Protein AF-A0A5B7THY9-F1 (afdb_monomer_lite)

Radius of gyration: 18.93 Å; chains: 1; bounding box: 46×48×49 Å

Sequence (254 aa):
MPNIYFRTILIHLFLARGGFAAVTVTETFVDFDRAARHDHSLDIVSPHLTVHHIESLVVLTEAIKVHGAVASIQLNHVGNANHPSTIKDGKNPIGPSGFVRKDGIVVEEMDEEMMMEVANNYANAVAAAKDFGFDMVMIHGGHGWLLAQFLSPLTNKRKDKYGGSLENRARFPLMVLDEIRIYPNGITVKDKDGKEIFYEADTVVYAVGMKPKKDVVESLRGSVAMFRAIGDCVKPAKVLEAVRDGMFAAMDIL

Structure (mmCIF, N/CA/C/O backbone):
data_AF-A0A5B7THY9-F1
#
_entry.id   AF-A0A5B7THY9-F1
#
loop_
_atom_site.group_PDB
_atom_site.id
_atom_site.type_symbol
_atom_site.label_atom_id
_atom_site.label_alt_id
_atom_site.label_comp_id
_atom_site.label_asym_id
_atom_site.label_entity_id
_atom_site.label_seq_id
_atom_site.pdbx_PDB_ins_code
_atom_site.Cartn_x
_atom_site.Cartn_y
_atom_site.Cartn_z
_atom_site.occupancy
_atom_site.B_iso_or_equiv
_atom_site.auth_seq_id
_atom_site.auth_comp_id
_atom_site.auth_asym_id
_atom_site.auth_atom_id
_atom_site.pdbx_PDB_model_num
ATOM 1 N N . MET A 1 1 ? 5.361 -28.520 3.287 1.00 33.81 1 MET A N 1
ATOM 2 C CA . MET A 1 1 ? 5.519 -27.259 4.045 1.00 33.81 1 MET A CA 1
ATOM 3 C C . MET A 1 1 ? 4.287 -27.084 4.918 1.00 33.81 1 MET A C 1
ATOM 5 O O . MET A 1 1 ? 3.214 -27.432 4.433 1.00 33.81 1 MET A O 1
ATOM 9 N N . PRO A 1 2 ? 4.390 -26.620 6.175 1.00 44.44 2 PRO A N 1
ATOM 10 C CA . PRO A 1 2 ? 3.202 -26.243 6.936 1.00 44.44 2 PRO A CA 1
ATOM 11 C C . PRO A 1 2 ? 2.449 -25.180 6.134 1.00 44.44 2 PRO A C 1
ATOM 13 O O . PRO A 1 2 ? 3.078 -24.248 5.636 1.00 44.44 2 PRO A O 1
ATOM 16 N N . ASN A 1 3 ? 1.143 -25.360 5.950 1.00 61.88 3 ASN A N 1
ATOM 17 C CA . ASN A 1 3 ? 0.316 -24.468 5.145 1.00 61.88 3 ASN A CA 1
ATOM 18 C C . ASN A 1 3 ? 0.412 -23.040 5.720 1.00 61.88 3 ASN A C 1
ATOM 20 O O . ASN A 1 3 ? -0.064 -22.796 6.829 1.00 61.88 3 ASN A O 1
ATOM 24 N N . ILE A 1 4 ? 1.075 -22.123 5.004 1.00 63.88 4 ILE A N 1
ATOM 25 C CA . ILE A 1 4 ? 1.303 -20.737 5.447 1.00 63.88 4 ILE A CA 1
ATOM 26 C C . ILE A 1 4 ? -0.018 -20.058 5.827 1.00 63.88 4 ILE A C 1
ATOM 28 O O . ILE A 1 4 ? -0.088 -19.374 6.847 1.00 63.88 4 ILE A O 1
ATOM 32 N N . TYR A 1 5 ? -1.092 -20.383 5.102 1.00 73.88 5 TYR A N 1
ATOM 33 C CA . TYR A 1 5 ? -2.437 -19.910 5.388 1.00 73.88 5 TYR A CA 1
ATOM 34 C C . TYR A 1 5 ? -2.943 -20.381 6.751 1.00 73.88 5 TYR A C 1
ATOM 36 O O . TYR A 1 5 ? -3.517 -19.585 7.481 1.00 73.88 5 TYR A O 1
ATOM 44 N N . PHE A 1 6 ? -2.671 -21.622 7.167 1.00 81.31 6 PHE A N 1
ATOM 45 C CA . PHE A 1 6 ? -3.128 -22.132 8.465 1.00 81.31 6 PHE A CA 1
ATOM 46 C C . PHE A 1 6 ? -2.520 -21.358 9.641 1.00 81.31 6 PHE A C 1
ATOM 48 O O . PHE A 1 6 ? -3.224 -20.989 10.582 1.00 81.31 6 PHE A O 1
ATOM 55 N N . ARG A 1 7 ? -1.213 -21.067 9.585 1.00 83.62 7 ARG A N 1
ATOM 56 C CA . ARG A 1 7 ? -0.551 -20.264 10.625 1.00 83.62 7 ARG A CA 1
ATOM 57 C C . ARG A 1 7 ? -1.100 -18.838 10.645 1.00 83.62 7 ARG A C 1
ATOM 59 O O . ARG A 1 7 ? -1.360 -18.317 11.727 1.00 83.62 7 ARG A O 1
ATOM 66 N N . THR A 1 8 ? -1.280 -18.231 9.474 1.00 86.69 8 THR A N 1
ATOM 67 C CA . THR A 1 8 ? -1.863 -16.892 9.343 1.00 86.69 8 THR A CA 1
ATOM 68 C C . THR A 1 8 ? -3.275 -16.863 9.928 1.00 86.69 8 THR A C 1
ATOM 70 O O . THR A 1 8 ? -3.525 -16.054 10.817 1.00 86.69 8 THR A O 1
ATOM 73 N N . ILE A 1 9 ? -4.150 -17.796 9.546 1.00 90.06 9 ILE A N 1
ATOM 74 C CA . ILE A 1 9 ? -5.518 -17.923 10.074 1.00 90.06 9 ILE A CA 1
ATOM 75 C C . ILE A 1 9 ? -5.511 -18.000 11.602 1.00 90.06 9 ILE A C 1
ATOM 77 O O . ILE A 1 9 ? -6.190 -17.211 12.251 1.00 90.06 9 ILE A O 1
ATOM 81 N N . LEU A 1 10 ? -4.707 -18.889 12.194 1.00 89.31 10 LEU A N 1
ATOM 82 C CA . LEU A 1 10 ? -4.672 -19.042 13.650 1.00 89.31 10 LEU A CA 1
ATOM 83 C C . LEU A 1 10 ? -4.221 -17.770 14.373 1.00 89.31 10 LEU A C 1
ATOM 85 O O . LEU A 1 10 ? -4.839 -17.389 15.363 1.00 89.31 10 LEU A O 1
ATOM 89 N N . ILE A 1 11 ? -3.164 -17.104 13.896 1.00 89.25 11 ILE A N 1
ATOM 90 C CA . ILE A 1 11 ? -2.673 -15.867 14.523 1.00 89.25 11 ILE A CA 1
ATOM 91 C C . ILE A 1 11 ? -3.771 -14.799 14.525 1.00 89.25 11 ILE A C 1
ATOM 93 O O . ILE A 1 11 ? -4.034 -14.194 15.562 1.00 89.25 11 ILE A O 1
ATOM 97 N N . HIS A 1 12 ? -4.434 -14.594 13.387 1.00 92.06 12 HIS A N 1
ATOM 98 C CA . HIS A 1 12 ? -5.437 -13.541 13.242 1.00 92.06 12 HIS A CA 1
ATOM 99 C C . HIS A 1 12 ? -6.733 -13.881 13.994 1.00 92.06 12 HIS A C 1
ATOM 101 O O . HIS A 1 12 ? -7.314 -12.996 14.619 1.00 92.06 12 HIS A O 1
ATOM 107 N N . LEU A 1 13 ? -7.113 -15.164 14.049 1.00 90.69 13 LEU A N 1
ATOM 108 C CA . LEU A 1 13 ? -8.195 -15.663 14.903 1.00 90.69 13 LEU A CA 1
ATOM 109 C C . LEU A 1 13 ? -7.928 -15.363 16.384 1.00 90.69 13 LEU A C 1
ATOM 111 O O . LEU A 1 13 ? -8.816 -14.887 17.085 1.00 90.69 13 LEU A O 1
ATOM 115 N N . PHE A 1 14 ? -6.713 -15.626 16.878 1.00 88.62 14 PHE A N 1
ATOM 116 C CA . PHE A 1 14 ? -6.372 -15.352 18.277 1.00 88.62 14 PHE A CA 1
ATOM 117 C C . PHE A 1 14 ? -6.360 -13.857 18.596 1.00 88.62 14 PHE A C 1
ATOM 119 O O . PHE A 1 14 ? -6.816 -13.481 19.675 1.00 88.62 14 PHE A O 1
ATOM 126 N N . LEU A 1 15 ? -5.893 -13.011 17.672 1.00 87.56 15 LEU A N 1
ATOM 127 C CA . LEU A 1 15 ? -5.983 -11.556 17.824 1.00 87.56 15 LEU A CA 1
ATOM 128 C C . LEU A 1 15 ? -7.446 -11.106 17.905 1.00 87.56 15 LEU A C 1
ATOM 130 O O . LEU A 1 15 ? -7.817 -10.406 18.843 1.00 87.56 15 LEU A O 1
ATOM 134 N N . ALA A 1 16 ? -8.298 -11.567 16.989 1.00 88.88 16 ALA A N 1
ATOM 135 C CA . ALA A 1 16 ? -9.715 -11.219 16.990 1.00 88.88 16 ALA A CA 1
ATOM 136 C C . ALA A 1 16 ? -10.420 -11.701 18.269 1.00 88.88 16 ALA A C 1
ATOM 138 O O . ALA A 1 16 ? -11.091 -10.927 18.949 1.00 88.88 16 ALA A O 1
ATOM 139 N N . ARG A 1 17 ? -10.182 -12.956 18.673 1.00 86.12 17 ARG A N 1
ATOM 140 C CA . ARG A 1 17 ? -10.695 -13.522 19.930 1.00 86.12 17 ARG A CA 1
ATOM 141 C C . ARG A 1 17 ? -10.214 -12.758 21.167 1.00 86.12 17 ARG A C 1
ATOM 143 O O . ARG A 1 17 ? -10.923 -12.729 22.169 1.00 86.12 17 ARG A O 1
ATOM 150 N N . GLY A 1 18 ? -9.029 -12.156 21.104 1.00 81.75 18 GLY A N 1
ATOM 151 C CA . GLY A 1 18 ? -8.476 -11.298 22.152 1.00 81.75 18 GLY A CA 1
ATOM 152 C C . GLY A 1 18 ? -9.194 -9.953 22.316 1.00 81.75 18 GLY A C 1
ATOM 153 O O . GLY A 1 18 ? -8.825 -9.195 23.205 1.00 81.75 18 GLY A O 1
ATOM 154 N N . GLY A 1 19 ? -10.203 -9.651 21.489 1.00 80.00 19 GLY A N 1
ATOM 155 C CA . GLY A 1 19 ? -11.012 -8.433 21.590 1.00 80.00 19 GLY A CA 1
ATOM 156 C C . GLY A 1 19 ? -10.469 -7.246 20.793 1.00 80.00 19 GLY A C 1
ATOM 157 O O . GLY A 1 19 ? -10.860 -6.107 21.049 1.00 80.00 19 GLY A O 1
ATOM 158 N N . PHE A 1 20 ? -9.566 -7.476 19.835 1.00 84.94 20 PHE A N 1
ATOM 159 C CA . PHE A 1 20 ? -9.100 -6.417 18.938 1.00 84.94 20 PHE A CA 1
ATOM 160 C C . PHE A 1 20 ? -10.244 -5.949 18.033 1.00 84.94 20 PHE A C 1
ATOM 162 O O . PHE A 1 20 ? -10.847 -6.752 17.332 1.00 84.94 20 PHE A O 1
ATOM 169 N N . ALA A 1 21 ? -10.507 -4.639 17.998 1.00 86.88 21 ALA A N 1
ATOM 170 C CA . ALA A 1 21 ? -11.575 -4.069 17.169 1.00 86.88 21 ALA A CA 1
ATOM 171 C C . ALA A 1 21 ? -11.296 -4.178 15.658 1.00 86.88 21 ALA A C 1
ATOM 173 O O . ALA A 1 21 ? -12.222 -4.253 14.858 1.00 86.88 21 ALA A O 1
ATOM 174 N N . ALA A 1 22 ? -10.022 -4.196 15.264 1.00 90.38 22 ALA A N 1
ATOM 175 C CA . ALA A 1 22 ? -9.584 -4.417 13.893 1.00 90.38 22 ALA A CA 1
ATOM 176 C C . ALA A 1 22 ? -8.319 -5.276 13.896 1.00 90.38 22 ALA A C 1
ATOM 178 O O . ALA A 1 22 ? -7.415 -5.054 14.707 1.00 90.38 22 ALA A O 1
ATOM 179 N N . VAL A 1 23 ? -8.246 -6.239 12.979 1.00 91.75 23 VAL A N 1
ATOM 180 C CA . VAL A 1 23 ? -7.082 -7.114 12.812 1.00 91.75 23 VAL A CA 1
ATOM 181 C C . VAL A 1 23 ? -6.588 -6.982 11.378 1.00 91.75 23 VAL A C 1
ATOM 183 O O . VAL A 1 23 ? -7.290 -7.342 10.436 1.00 91.75 23 VAL A O 1
ATOM 186 N N . THR A 1 24 ? -5.377 -6.448 11.222 1.00 91.06 24 THR A N 1
ATOM 187 C CA . THR A 1 24 ? -4.775 -6.180 9.911 1.00 91.06 24 THR A CA 1
ATOM 188 C C . THR A 1 24 ? -3.846 -7.305 9.480 1.00 91.06 24 THR A C 1
ATOM 190 O O . THR A 1 24 ? -2.846 -7.574 10.146 1.00 91.06 24 THR A O 1
ATOM 193 N N . VAL A 1 25 ? -4.121 -7.884 8.315 1.00 90.62 25 VAL A N 1
ATOM 194 C CA . VAL A 1 25 ? -3.214 -8.783 7.604 1.00 90.62 25 VAL A CA 1
ATOM 195 C C . VAL A 1 25 ? -2.184 -7.950 6.843 1.00 90.62 25 VAL A C 1
ATOM 197 O O . VAL A 1 25 ? -2.528 -7.065 6.057 1.00 90.62 25 VAL A O 1
ATOM 200 N N . THR A 1 26 ? -0.903 -8.213 7.086 1.00 81.31 26 THR A N 1
ATOM 201 C CA . THR A 1 26 ? 0.214 -7.519 6.435 1.00 81.31 26 THR A CA 1
ATOM 202 C C . THR A 1 26 ? 1.347 -8.500 6.109 1.00 81.31 26 THR A C 1
ATOM 204 O O . THR A 1 26 ? 1.504 -9.499 6.808 1.00 81.31 26 THR A O 1
ATOM 207 N N . GLU A 1 27 ? 2.160 -8.291 5.075 1.00 81.00 27 GLU A N 1
ATOM 208 C CA . GLU A 1 27 ? 2.024 -7.305 3.989 1.00 81.00 27 GLU A CA 1
ATOM 209 C C . GLU A 1 27 ? 1.469 -7.979 2.728 1.00 81.00 27 GLU A C 1
ATOM 211 O O . GLU A 1 27 ? 1.785 -9.136 2.453 1.00 81.00 27 GLU A O 1
ATOM 216 N N . THR A 1 28 ? 0.622 -7.273 1.973 1.00 90.56 28 THR A N 1
ATOM 217 C CA . THR A 1 28 ? 0.112 -7.708 0.660 1.00 90.56 28 THR A CA 1
ATOM 218 C C . THR A 1 28 ? 0.600 -6.745 -0.414 1.00 90.56 28 THR A C 1
ATOM 220 O O . THR A 1 28 ? 0.556 -5.526 -0.222 1.00 90.56 28 THR A O 1
ATOM 223 N N . PHE A 1 29 ? 1.104 -7.272 -1.528 1.00 93.12 29 PHE A N 1
ATOM 224 C CA . PHE A 1 29 ? 1.560 -6.453 -2.650 1.00 93.12 29 PHE A CA 1
ATOM 225 C C . PHE A 1 29 ? 0.420 -6.214 -3.637 1.00 93.12 29 PHE A C 1
ATOM 227 O O . PHE A 1 29 ? -0.450 -7.063 -3.809 1.00 93.12 29 PHE A O 1
ATOM 234 N N . VAL A 1 30 ? 0.426 -5.049 -4.283 1.00 93.50 30 VAL A N 1
ATOM 235 C CA . VAL A 1 30 ? -0.590 -4.693 -5.290 1.00 93.50 30 VAL A CA 1
ATOM 236 C C . VAL A 1 30 ? -0.419 -5.441 -6.610 1.00 93.50 30 VAL A C 1
ATOM 238 O O . VAL A 1 30 ? -1.361 -5.535 -7.387 1.00 93.50 30 VAL A O 1
ATOM 241 N N . ASP A 1 31 ? 0.771 -5.993 -6.845 1.00 91.06 31 ASP A N 1
ATOM 242 C CA . ASP A 1 31 ? 1.087 -6.897 -7.944 1.00 91.06 31 ASP A CA 1
ATOM 243 C C . ASP A 1 31 ? 2.328 -7.749 -7.600 1.00 91.06 31 ASP A C 1
ATOM 245 O O . ASP A 1 31 ? 3.094 -7.439 -6.682 1.00 91.06 31 ASP A O 1
ATOM 249 N N . PHE A 1 32 ? 2.541 -8.830 -8.350 1.00 87.38 32 PHE A N 1
ATOM 250 C CA . PHE A 1 32 ? 3.724 -9.696 -8.226 1.00 87.38 32 PHE A CA 1
ATOM 251 C C . PHE A 1 32 ? 4.702 -9.543 -9.397 1.00 87.38 32 PHE A C 1
ATOM 253 O O . PHE A 1 32 ? 5.712 -10.244 -9.470 1.00 87.38 32 PHE A O 1
ATOM 260 N N . ASP A 1 33 ? 4.434 -8.597 -10.296 1.00 87.25 33 ASP A N 1
ATOM 261 C CA . ASP A 1 33 ? 5.256 -8.350 -11.475 1.00 87.25 33 ASP A CA 1
ATOM 262 C C . ASP A 1 33 ? 6.351 -7.308 -11.189 1.00 87.25 33 ASP A C 1
ATOM 264 O O . ASP A 1 33 ? 7.418 -7.373 -11.800 1.00 87.25 33 ASP A O 1
ATOM 268 N N . ARG A 1 34 ? 6.121 -6.371 -10.255 1.00 89.19 34 ARG A N 1
ATOM 269 C CA .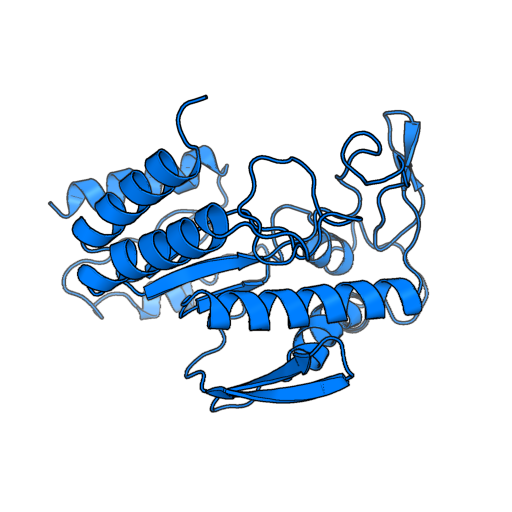 ARG A 1 34 ? 7.018 -5.252 -9.918 1.00 89.19 34 ARG A CA 1
ATOM 270 C C . ARG A 1 34 ? 6.931 -4.754 -8.468 1.00 89.19 34 ARG A C 1
ATOM 272 O O . ARG A 1 34 ? 7.937 -4.255 -7.948 1.00 89.19 34 ARG A O 1
ATOM 279 N N . ALA A 1 35 ? 5.790 -4.917 -7.795 1.00 87.94 35 ALA A N 1
ATOM 280 C CA . ALA A 1 35 ? 5.607 -4.462 -6.415 1.00 87.94 35 ALA A CA 1
ATOM 281 C C . ALA A 1 35 ? 6.216 -5.406 -5.368 1.00 87.94 35 ALA A C 1
ATOM 283 O O . ALA A 1 35 ? 6.741 -4.926 -4.357 1.00 87.94 35 ALA A O 1
ATOM 284 N N . ALA A 1 36 ? 6.152 -6.720 -5.606 1.00 83.38 36 ALA A N 1
ATOM 285 C CA . ALA A 1 36 ? 6.504 -7.743 -4.626 1.00 83.38 36 ALA A CA 1
ATOM 286 C C . ALA A 1 36 ? 8.002 -7.856 -4.328 1.00 83.38 36 ALA A C 1
ATOM 288 O O . ALA A 1 36 ? 8.851 -7.820 -5.220 1.00 83.38 36 ALA A O 1
ATOM 289 N N . ARG A 1 37 ? 8.318 -8.039 -3.041 1.00 79.69 37 ARG A N 1
ATOM 290 C CA . ARG A 1 37 ? 9.682 -8.268 -2.535 1.00 79.69 37 ARG A CA 1
ATOM 291 C C . ARG A 1 37 ? 9.936 -9.711 -2.101 1.00 79.69 37 ARG A C 1
ATOM 293 O O . ARG A 1 37 ? 11.086 -10.115 -1.981 1.00 79.69 37 ARG A O 1
ATOM 300 N N . HIS A 1 38 ? 8.892 -10.480 -1.823 1.00 78.81 38 HIS A N 1
ATOM 301 C CA . HIS A 1 38 ? 8.997 -11.892 -1.462 1.00 78.81 38 HIS A CA 1
ATOM 302 C C . HIS A 1 38 ? 7.674 -12.620 -1.716 1.00 78.81 38 HIS A C 1
ATOM 304 O O . HIS A 1 38 ? 6.604 -12.009 -1.745 1.00 78.81 38 HIS A O 1
ATOM 310 N N . ASP A 1 39 ? 7.742 -13.943 -1.807 1.00 69.69 39 ASP A N 1
ATOM 311 C CA . ASP A 1 39 ? 6.603 -14.842 -2.022 1.00 69.69 39 ASP A CA 1
ATOM 312 C C . ASP A 1 39 ? 5.796 -15.142 -0.743 1.00 69.69 39 ASP A C 1
ATOM 314 O O . ASP A 1 39 ? 4.747 -15.768 -0.801 1.00 69.69 39 ASP A O 1
ATOM 318 N N . HIS A 1 40 ? 6.254 -14.684 0.428 1.00 73.19 40 HIS A N 1
ATOM 319 C CA . HIS A 1 40 ? 5.570 -14.907 1.713 1.00 73.19 40 HIS A CA 1
ATOM 320 C C . HIS A 1 40 ? 4.392 -13.959 1.992 1.00 73.19 40 HIS A C 1
ATOM 322 O O . HIS A 1 40 ? 3.826 -13.999 3.085 1.00 73.19 40 HIS A O 1
ATOM 328 N N . SER A 1 41 ? 4.062 -13.069 1.056 1.00 80.19 41 SER A N 1
ATOM 329 C CA . SER A 1 41 ? 2.910 -12.173 1.188 1.00 80.19 41 SER A CA 1
ATOM 330 C C . SER A 1 41 ? 1.615 -12.910 0.863 1.00 80.19 41 SER A C 1
ATOM 332 O O . SER A 1 41 ? 1.618 -13.943 0.192 1.00 80.19 41 SER A O 1
ATOM 334 N N . LEU A 1 42 ? 0.498 -12.381 1.354 1.00 86.00 42 LEU A N 1
ATOM 335 C CA . LEU A 1 42 ? -0.806 -12.865 0.930 1.00 86.00 42 LEU A CA 1
ATOM 336 C C . LEU A 1 42 ? -1.047 -12.415 -0.514 1.00 86.00 42 LEU A C 1
ATOM 338 O O . LEU A 1 42 ? -0.887 -11.236 -0.819 1.00 86.00 42 LEU A O 1
ATOM 342 N N . ASP A 1 43 ? -1.421 -13.339 -1.392 1.00 87.81 43 ASP A N 1
ATOM 343 C CA . ASP A 1 43 ? -1.728 -13.028 -2.785 1.00 87.81 43 ASP A CA 1
ATOM 344 C C . ASP A 1 43 ? -3.242 -12.991 -2.993 1.00 87.81 43 ASP A C 1
ATOM 346 O O . ASP A 1 43 ? -3.928 -13.997 -2.805 1.00 87.81 43 ASP A O 1
ATOM 350 N N . ILE A 1 44 ? -3.745 -11.818 -3.373 1.00 89.38 44 ILE A N 1
ATOM 351 C CA . ILE A 1 44 ? -5.159 -11.583 -3.688 1.00 89.38 44 ILE A CA 1
ATOM 352 C C . ILE A 1 44 ? -5.364 -11.092 -5.127 1.00 89.38 44 ILE A C 1
ATOM 354 O O . ILE A 1 44 ? -6.494 -10.834 -5.521 1.00 89.38 44 ILE A O 1
ATOM 358 N N . VAL A 1 45 ? -4.292 -10.924 -5.906 1.00 89.31 45 VAL A N 1
ATOM 359 C CA . VAL A 1 45 ? -4.339 -10.239 -7.212 1.00 89.31 45 VAL A CA 1
ATOM 360 C C . VAL A 1 45 ? -3.885 -11.114 -8.372 1.00 89.31 45 VAL A C 1
ATOM 362 O O . VAL A 1 45 ? -4.180 -10.797 -9.525 1.00 89.31 45 VAL A O 1
ATOM 365 N N . SER A 1 46 ? -3.183 -12.219 -8.112 1.00 84.38 46 SER A N 1
ATOM 366 C CA . SER A 1 46 ? -2.709 -13.079 -9.191 1.00 84.38 46 SER A CA 1
ATOM 367 C C . SER A 1 46 ? -3.858 -13.721 -9.976 1.00 84.38 46 SER A C 1
ATOM 369 O O . SER A 1 46 ? -4.821 -14.219 -9.393 1.00 84.38 46 SER A O 1
ATOM 371 N N . PRO A 1 47 ? -3.725 -13.859 -11.308 1.00 77.25 47 PRO A N 1
ATOM 372 C CA . PRO A 1 47 ? -4.755 -14.485 -12.136 1.00 77.25 47 PRO A CA 1
ATOM 373 C C . PRO A 1 47 ? -4.924 -15.998 -11.902 1.00 77.25 47 PRO A C 1
ATOM 375 O O . PRO A 1 47 ? -5.867 -16.590 -12.417 1.00 77.25 47 PRO A O 1
ATOM 378 N N . HIS A 1 48 ? -4.026 -16.639 -11.143 1.00 77.94 48 HIS A N 1
ATOM 379 C CA . HIS A 1 48 ? -3.974 -18.096 -10.963 1.00 77.94 48 HIS A CA 1
ATOM 380 C C . HIS A 1 48 ? -4.218 -18.522 -9.506 1.00 77.94 48 HIS A C 1
ATOM 382 O O . HIS A 1 48 ? -3.543 -19.413 -8.983 1.00 77.94 48 HIS A O 1
ATOM 388 N N . LEU A 1 49 ? -5.177 -17.891 -8.824 1.00 83.38 49 LEU A N 1
ATOM 389 C CA . LEU A 1 49 ? -5.594 -18.342 -7.497 1.00 83.38 49 LEU A CA 1
ATOM 390 C C . LEU A 1 49 ? -6.284 -19.710 -7.597 1.00 83.38 49 LEU A C 1
ATOM 392 O O . LEU A 1 49 ? -7.251 -19.896 -8.331 1.00 83.38 49 LEU A O 1
ATOM 396 N N . THR A 1 50 ? -5.762 -20.688 -6.856 1.00 86.75 50 THR A N 1
ATOM 397 C CA . THR A 1 50 ? -6.381 -22.012 -6.748 1.00 86.75 50 THR A CA 1
ATOM 398 C C . THR A 1 50 ? -7.596 -21.945 -5.824 1.00 8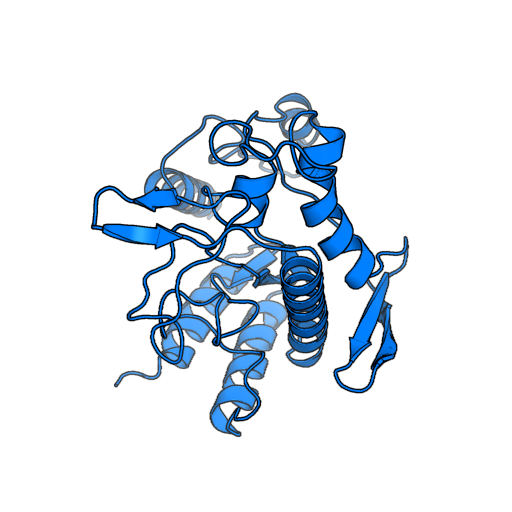6.75 50 THR A C 1
ATOM 400 O O . THR A 1 50 ? -7.700 -21.040 -4.995 1.00 86.75 50 THR A O 1
ATOM 403 N N . VAL A 1 51 ? -8.476 -22.949 -5.887 1.00 85.25 51 VAL A N 1
ATOM 404 C CA . VAL A 1 51 ? -9.589 -23.093 -4.928 1.00 85.25 51 VAL A CA 1
ATOM 405 C C . VAL A 1 51 ? -9.081 -23.056 -3.483 1.00 85.25 51 VAL A C 1
ATOM 407 O O . VAL A 1 51 ? -9.662 -22.373 -2.648 1.00 85.25 51 VAL A O 1
ATOM 410 N N . HIS A 1 52 ? -7.932 -23.681 -3.204 1.00 84.31 52 HIS A N 1
ATOM 411 C CA . HIS A 1 52 ? -7.317 -23.642 -1.877 1.00 84.31 52 HIS A CA 1
ATOM 412 C C . HIS A 1 52 ? -6.902 -22.235 -1.436 1.00 84.31 52 HIS A C 1
ATOM 414 O O . HIS A 1 52 ? -7.006 -21.932 -0.248 1.00 84.31 52 HIS A O 1
ATOM 420 N N . HIS A 1 53 ? -6.435 -21.379 -2.351 1.00 85.88 53 HIS A N 1
ATOM 421 C CA . HIS A 1 53 ? -6.130 -19.982 -2.027 1.00 85.88 53 HIS A CA 1
ATOM 422 C C . HIS A 1 53 ? -7.410 -19.230 -1.665 1.00 85.88 53 HIS A C 1
ATOM 424 O O . HIS A 1 53 ? -7.474 -18.616 -0.606 1.00 85.88 53 HIS A O 1
ATOM 430 N N . ILE A 1 54 ? -8.442 -19.353 -2.501 1.00 86.88 54 ILE A N 1
ATOM 431 C CA . ILE A 1 54 ? -9.730 -18.675 -2.315 1.00 86.88 54 ILE A CA 1
ATOM 432 C C . ILE A 1 54 ? -10.367 -19.084 -0.981 1.00 86.88 54 ILE A C 1
ATOM 434 O O . ILE A 1 54 ? -10.695 -18.224 -0.168 1.00 86.88 54 ILE A O 1
ATOM 438 N N . GLU A 1 55 ? -10.478 -20.386 -0.712 1.00 88.50 55 GLU A N 1
ATOM 439 C CA . GLU A 1 55 ? -11.029 -20.894 0.550 1.00 88.50 55 GLU A CA 1
ATOM 440 C C . GLU A 1 55 ? -10.219 -20.414 1.757 1.00 88.50 55 GLU A C 1
ATOM 442 O O . GLU A 1 55 ? -10.790 -20.007 2.764 1.00 88.50 55 GLU A O 1
ATOM 447 N N . SER A 1 56 ? -8.887 -20.412 1.658 1.00 89.56 56 SER A N 1
ATOM 448 C CA . SER A 1 56 ? -8.023 -19.967 2.754 1.00 89.56 56 SER A CA 1
ATOM 449 C C . SER A 1 56 ? -8.182 -18.476 3.064 1.00 89.56 56 SER A C 1
ATOM 451 O O . SER A 1 56 ? -8.136 -18.092 4.232 1.00 89.56 56 SER A O 1
ATOM 453 N N . LEU A 1 57 ? -8.372 -17.644 2.036 1.00 90.94 57 LEU A N 1
ATOM 454 C CA . LEU A 1 57 ? -8.604 -16.205 2.176 1.00 90.94 57 LEU A CA 1
ATOM 455 C C . LEU A 1 57 ? -9.950 -15.924 2.845 1.00 90.94 57 LEU A C 1
ATOM 457 O O . LEU A 1 57 ? -9.996 -15.184 3.825 1.00 90.94 57 LEU A O 1
ATOM 461 N N . VAL A 1 58 ? -11.013 -16.587 2.386 1.00 91.12 58 VAL A N 1
ATOM 462 C CA . VAL A 1 58 ? -12.353 -16.450 2.975 1.00 91.12 58 VAL A CA 1
ATOM 463 C C . VAL A 1 58 ? -12.367 -16.950 4.422 1.00 91.12 58 VAL A C 1
ATOM 465 O O . VAL A 1 58 ? -12.896 -16.287 5.309 1.00 91.12 58 VAL A O 1
ATOM 468 N N . VAL A 1 59 ? -11.730 -18.090 4.710 1.00 94.06 59 VAL A N 1
ATOM 469 C CA . VAL A 1 59 ? -11.619 -18.597 6.087 1.00 94.06 59 VAL A CA 1
ATOM 470 C C . VAL A 1 59 ? -10.841 -17.626 6.976 1.00 94.06 59 VAL A C 1
ATOM 472 O O . VAL A 1 59 ? -11.204 -17.454 8.137 1.00 94.06 59 VAL A O 1
ATOM 475 N N . LEU A 1 60 ? -9.793 -16.973 6.464 1.00 94.06 60 LEU A N 1
ATOM 476 C CA . LEU A 1 60 ? -9.034 -15.971 7.212 1.00 94.06 60 LEU A CA 1
ATOM 477 C C . LEU A 1 60 ? -9.901 -14.768 7.600 1.00 94.06 60 LEU A C 1
ATOM 479 O O . LEU A 1 60 ? -9.889 -14.372 8.766 1.00 94.06 60 LEU A O 1
ATOM 483 N N . THR A 1 61 ? -10.650 -14.195 6.657 1.00 95.19 61 THR A N 1
ATOM 484 C CA . THR A 1 61 ? -11.505 -13.034 6.939 1.00 95.19 61 THR A CA 1
ATOM 485 C C . THR A 1 61 ? -12.648 -13.400 7.880 1.00 95.19 61 THR A C 1
ATOM 487 O O . THR A 1 61 ? -12.885 -12.684 8.851 1.00 95.19 61 THR A O 1
ATOM 490 N N . GLU A 1 62 ? -13.297 -14.548 7.677 1.00 95.56 62 GLU A N 1
ATOM 491 C CA . GLU A 1 62 ? -14.364 -15.034 8.561 1.00 95.56 62 GLU A CA 1
ATOM 492 C C . GLU A 1 62 ? -13.851 -15.340 9.976 1.00 95.56 62 GLU A C 1
ATOM 494 O O . GLU A 1 62 ? -14.502 -15.001 10.965 1.00 95.56 62 GLU A O 1
ATOM 499 N N . ALA A 1 63 ? -12.646 -15.907 10.104 1.00 94.44 63 ALA A N 1
ATOM 500 C CA . ALA A 1 63 ? -12.017 -16.164 11.399 1.00 94.44 63 ALA A CA 1
ATOM 501 C C . ALA A 1 63 ? -11.733 -14.879 12.195 1.00 94.44 63 ALA A C 1
ATOM 503 O O . ALA A 1 63 ? -11.743 -14.904 13.426 1.00 94.44 63 ALA A O 1
ATOM 504 N N . ILE A 1 64 ? -11.495 -13.753 11.519 1.00 95.25 64 ILE A N 1
ATOM 505 C CA . ILE A 1 64 ? -11.386 -12.443 12.172 1.00 95.25 64 ILE A CA 1
ATOM 506 C C . ILE A 1 64 ? -12.783 -11.949 12.581 1.00 95.25 64 ILE A C 1
ATOM 508 O O . ILE A 1 64 ? -13.020 -11.594 13.738 1.00 95.25 64 ILE A O 1
ATOM 512 N N . LYS A 1 65 ? -13.732 -11.983 11.643 1.00 95.50 65 LYS A N 1
ATOM 513 C CA . LYS A 1 65 ? -15.081 -11.420 11.797 1.00 95.50 65 LYS A CA 1
ATOM 514 C C . LYS A 1 65 ? -15.941 -12.115 12.840 1.00 95.50 65 LYS A C 1
ATOM 516 O O . LYS A 1 65 ? -16.730 -11.452 13.509 1.00 95.50 65 LYS A O 1
ATOM 521 N N . VAL A 1 66 ? -15.782 -13.426 13.028 1.00 95.25 66 VAL A N 1
ATOM 522 C CA . VAL A 1 66 ? -16.595 -14.212 13.976 1.00 95.25 66 VAL A CA 1
ATOM 523 C C . VAL A 1 66 ? -16.477 -13.718 15.428 1.00 95.25 66 VAL A C 1
ATOM 525 O O . VAL A 1 66 ? -17.351 -13.987 16.249 1.00 95.25 66 VAL A O 1
ATOM 528 N N . HIS A 1 67 ? -15.426 -12.958 15.750 1.00 90.31 67 HIS A N 1
ATOM 529 C CA . HIS A 1 67 ? -15.222 -12.332 17.059 1.00 90.31 67 HIS A CA 1
ATOM 530 C C . HIS A 1 67 ? -15.557 -10.829 17.093 1.00 90.31 67 HIS A C 1
ATOM 532 O O . HIS A 1 67 ? -15.237 -10.155 18.068 1.00 90.31 67 HIS A O 1
ATOM 538 N N . GLY A 1 68 ? -16.219 -10.304 16.057 1.00 91.25 68 GLY A N 1
ATOM 539 C CA . GLY A 1 68 ? -16.643 -8.903 15.962 1.00 91.25 68 GLY A CA 1
ATOM 540 C C . GLY A 1 68 ? -15.540 -7.927 15.541 1.00 91.25 68 GLY A C 1
ATOM 541 O O . GLY A 1 68 ? -15.764 -6.719 15.572 1.00 91.25 68 GLY A O 1
ATOM 542 N N . ALA A 1 69 ? -14.363 -8.428 15.159 1.00 93.06 69 ALA A N 1
ATOM 543 C CA . ALA A 1 69 ? -13.266 -7.607 14.668 1.00 93.06 69 ALA A CA 1
ATOM 544 C C . ALA A 1 69 ? -13.438 -7.272 13.178 1.00 93.06 69 ALA A C 1
ATOM 546 O O . ALA A 1 69 ? -13.860 -8.114 12.387 1.00 93.06 69 ALA A O 1
ATOM 547 N N . VAL A 1 70 ? -13.033 -6.065 12.786 1.00 93.56 70 VAL A N 1
ATOM 548 C CA . VAL A 1 70 ? -12.922 -5.646 11.382 1.00 93.56 70 VAL A CA 1
ATOM 549 C C . VAL A 1 70 ? -11.753 -6.384 10.727 1.00 93.56 70 VAL A C 1
ATOM 551 O O . VAL A 1 70 ? -10.611 -6.282 11.195 1.00 93.56 70 VAL A O 1
ATOM 554 N N . ALA A 1 71 ? -12.015 -7.100 9.630 1.00 94.69 71 ALA A N 1
ATOM 555 C CA . ALA A 1 71 ? -10.965 -7.732 8.836 1.00 94.69 71 ALA A CA 1
ATOM 556 C C . ALA A 1 71 ? -10.277 -6.680 7.960 1.00 94.69 71 ALA A C 1
ATOM 558 O O . ALA A 1 71 ? -10.871 -6.149 7.022 1.00 94.69 71 ALA A O 1
ATOM 559 N N . SER A 1 72 ? -9.018 -6.371 8.266 1.00 93.88 72 SER A N 1
ATOM 560 C CA . SER A 1 72 ? -8.234 -5.351 7.569 1.00 93.88 72 SER A CA 1
ATOM 561 C C . SER A 1 72 ? -7.079 -5.974 6.786 1.00 93.88 72 SER A C 1
ATOM 563 O O . SER A 1 72 ? -6.512 -6.982 7.206 1.00 93.88 72 SER A O 1
ATOM 565 N N . ILE A 1 73 ? -6.696 -5.372 5.661 1.00 92.88 73 ILE A N 1
ATOM 566 C CA . ILE A 1 73 ? -5.528 -5.769 4.863 1.00 92.88 73 ILE A CA 1
ATOM 567 C C . ILE A 1 73 ? -4.681 -4.558 4.487 1.00 92.88 73 ILE A C 1
ATOM 569 O O . ILE A 1 73 ? -5.203 -3.489 4.173 1.00 92.88 73 ILE A O 1
ATOM 573 N N . GLN A 1 74 ? -3.358 -4.713 4.511 1.00 92.00 74 GLN A N 1
ATOM 574 C CA . GLN A 1 74 ? -2.420 -3.667 4.108 1.00 92.00 74 GLN A CA 1
ATOM 575 C C . GLN A 1 74 ? -1.829 -3.933 2.722 1.00 92.00 74 GLN A C 1
ATOM 577 O O . GLN A 1 74 ? -1.110 -4.914 2.531 1.00 92.00 74 GLN A O 1
ATOM 582 N N . LEU A 1 75 ? -2.084 -3.009 1.792 1.00 92.56 75 LEU A N 1
ATOM 583 C CA . LEU A 1 75 ? -1.617 -3.045 0.407 1.00 92.56 75 LEU A CA 1
ATOM 584 C C . LEU A 1 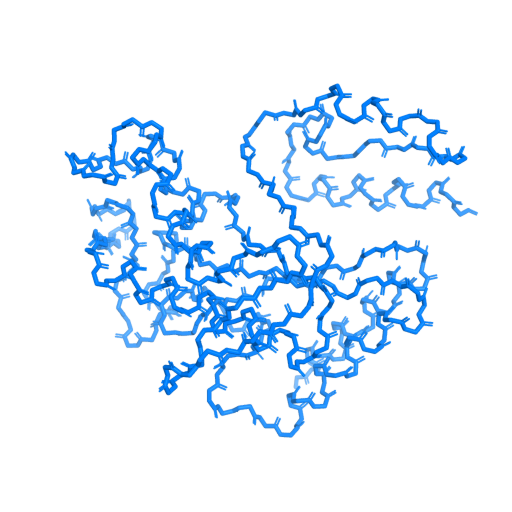75 ? -0.379 -2.181 0.203 1.00 92.56 75 LEU A C 1
ATOM 586 O O . LEU A 1 75 ? -0.306 -1.048 0.695 1.00 92.56 75 LEU A O 1
ATOM 590 N N . ASN A 1 76 ? 0.581 -2.683 -0.570 1.00 92.00 76 ASN A N 1
ATOM 591 C CA . ASN A 1 76 ? 1.858 -2.012 -0.740 1.00 92.00 76 ASN A CA 1
ATOM 592 C C . ASN A 1 76 ? 2.514 -2.172 -2.113 1.00 92.00 76 ASN A C 1
ATOM 594 O O . ASN A 1 76 ? 2.272 -3.139 -2.832 1.00 92.00 76 ASN A O 1
ATOM 598 N N . HIS A 1 77 ? 3.449 -1.255 -2.376 1.00 94.75 77 HIS A N 1
ATOM 599 C CA . HIS A 1 77 ? 4.490 -1.404 -3.381 1.00 94.75 77 HIS A CA 1
ATOM 600 C C . HIS A 1 77 ? 5.862 -1.005 -2.800 1.00 94.75 77 HIS A C 1
ATOM 602 O O . HIS A 1 77 ? 6.040 0.123 -2.334 1.00 94.75 77 HIS A O 1
ATOM 608 N N . VAL A 1 78 ? 6.873 -1.882 -2.878 1.00 93.62 78 VAL A N 1
ATOM 609 C CA . VAL A 1 78 ? 8.193 -1.667 -2.236 1.00 93.62 78 VAL A CA 1
ATOM 610 C C . VAL A 1 78 ? 9.003 -0.539 -2.891 1.00 93.62 78 VAL A C 1
ATOM 612 O O . VAL A 1 78 ? 9.753 0.184 -2.229 1.00 93.62 78 VAL A O 1
ATOM 615 N N . GLY A 1 79 ? 8.839 -0.345 -4.198 1.00 95.75 79 GLY A N 1
ATOM 616 C CA . GLY A 1 79 ? 9.500 0.727 -4.945 1.00 95.75 79 GLY A CA 1
ATOM 617 C C . GLY A 1 79 ? 11.005 0.485 -5.053 1.00 95.75 79 GLY A C 1
ATOM 618 O O . GLY A 1 79 ? 11.442 -0.646 -5.264 1.00 95.75 79 GLY A O 1
ATOM 619 N N . ASN A 1 80 ? 11.819 1.525 -4.856 1.00 94.62 80 ASN A N 1
ATOM 620 C CA . ASN A 1 80 ? 13.266 1.458 -5.100 1.00 94.62 80 ASN A CA 1
ATOM 621 C C . ASN A 1 80 ? 14.039 0.518 -4.151 1.00 94.62 80 ASN A C 1
ATOM 623 O O . ASN A 1 80 ? 15.199 0.176 -4.404 1.00 94.62 80 ASN A O 1
ATOM 627 N N . ALA A 1 81 ? 13.402 0.094 -3.058 1.00 92.44 81 ALA A N 1
ATOM 628 C CA . ALA A 1 81 ? 13.954 -0.850 -2.098 1.00 92.44 81 ALA A CA 1
ATOM 629 C C . ALA A 1 81 ? 13.833 -2.314 -2.562 1.00 92.44 81 ALA A C 1
ATOM 631 O O . ALA A 1 81 ? 14.406 -3.193 -1.913 1.00 92.44 81 ALA A O 1
ATOM 632 N N . ASN A 1 82 ? 13.125 -2.573 -3.669 1.00 92.94 82 ASN A N 1
ATOM 633 C CA . ASN A 1 82 ? 12.957 -3.910 -4.228 1.00 92.94 82 ASN A CA 1
ATOM 634 C C . ASN A 1 82 ? 14.288 -4.456 -4.795 1.00 92.94 82 ASN A C 1
ATOM 636 O O . ASN A 1 82 ? 15.281 -3.724 -4.889 1.00 92.94 82 ASN A O 1
ATOM 640 N N . HIS A 1 83 ? 14.334 -5.745 -5.128 1.00 92.00 83 HIS A N 1
ATOM 641 C CA . HIS A 1 83 ? 15.518 -6.419 -5.655 1.00 92.00 83 HIS A CA 1
ATOM 642 C C . HIS A 1 83 ? 15.187 -7.126 -6.981 1.00 92.00 83 HIS A C 1
ATOM 644 O O . HIS A 1 83 ? 14.171 -7.811 -7.045 1.00 92.00 83 HIS A O 1
ATOM 650 N N . PRO A 1 84 ? 16.031 -7.040 -8.031 1.00 91.75 84 PRO A N 1
ATOM 651 C CA . PRO A 1 84 ? 15.754 -7.700 -9.310 1.00 91.75 84 PRO A CA 1
ATOM 652 C C . PRO A 1 84 ? 15.448 -9.198 -9.187 1.00 91.75 84 PRO A C 1
ATOM 654 O O . PRO A 1 84 ? 14.593 -9.710 -9.891 1.00 91.75 84 PRO A O 1
ATOM 657 N N . SER A 1 85 ? 16.077 -9.912 -8.245 1.00 90.38 85 SER A N 1
ATOM 658 C CA . SER A 1 85 ? 15.815 -11.350 -8.038 1.00 90.38 85 SER A CA 1
ATOM 659 C C . SER A 1 85 ? 14.404 -11.689 -7.544 1.00 90.38 85 SER A C 1
ATOM 661 O O . SER A 1 85 ? 14.062 -12.865 -7.492 1.00 90.38 85 SER A O 1
ATOM 663 N N . THR A 1 86 ? 13.629 -10.701 -7.097 1.00 86.94 86 THR A N 1
ATOM 664 C CA . THR A 1 86 ? 12.258 -10.875 -6.589 1.00 86.94 86 THR A CA 1
ATOM 665 C C . THR A 1 86 ? 11.227 -10.241 -7.516 1.00 86.94 86 THR A C 1
ATOM 667 O O . THR A 1 86 ? 10.032 -10.393 -7.294 1.00 86.94 86 THR A O 1
ATOM 670 N N . ILE A 1 87 ? 11.692 -9.551 -8.559 1.00 89.06 87 ILE A N 1
ATOM 671 C CA . ILE A 1 87 ? 10.871 -8.955 -9.602 1.00 89.06 87 ILE A CA 1
ATOM 672 C C . ILE A 1 87 ? 10.829 -9.934 -10.772 1.00 89.06 87 ILE A C 1
ATOM 674 O O . ILE A 1 87 ? 11.857 -10.475 -11.191 1.00 89.06 87 ILE A O 1
ATOM 678 N N . LYS A 1 88 ? 9.637 -10.156 -11.319 1.00 85.19 88 LYS A N 1
ATOM 679 C CA . LYS A 1 88 ? 9.451 -11.017 -12.484 1.00 85.19 88 LYS A CA 1
ATOM 680 C C . LYS A 1 88 ? 10.364 -10.581 -13.631 1.00 85.19 88 LYS A C 1
ATOM 682 O O . LYS A 1 88 ? 10.548 -9.390 -13.886 1.00 85.19 88 LYS A O 1
ATOM 687 N N . ASP A 1 89 ? 10.969 -11.563 -14.290 1.00 89.69 89 ASP A N 1
ATOM 688 C CA . ASP A 1 89 ? 11.934 -11.379 -15.381 1.00 89.69 89 ASP A CA 1
ATOM 689 C C . ASP A 1 89 ? 13.202 -10.586 -15.009 1.00 89.69 89 ASP A C 1
ATOM 691 O O . ASP A 1 89 ? 13.955 -10.173 -15.889 1.00 89.69 89 ASP A O 1
ATOM 695 N N . GLY A 1 90 ? 13.476 -10.368 -13.718 1.00 89.19 90 GLY A N 1
ATOM 696 C CA . GLY A 1 90 ? 14.683 -9.667 -13.286 1.00 89.19 90 GLY A CA 1
ATOM 697 C C . GLY A 1 90 ? 14.681 -8.168 -13.591 1.00 89.19 90 GLY A C 1
ATOM 698 O O . GLY A 1 90 ? 15.757 -7.575 -13.687 1.00 89.19 90 GLY A O 1
ATOM 699 N N . LYS A 1 91 ? 13.505 -7.549 -13.777 1.00 92.50 91 LYS A N 1
ATOM 700 C CA . LYS A 1 91 ? 13.396 -6.113 -14.082 1.00 92.50 91 LYS A CA 1
ATOM 701 C C . LYS A 1 91 ? 13.985 -5.255 -12.958 1.00 92.50 91 LYS A C 1
ATOM 703 O O . LYS A 1 91 ? 14.048 -5.655 -11.793 1.00 92.50 91 LYS A O 1
ATOM 708 N N . ASN A 1 92 ? 14.368 -4.030 -13.303 1.00 95.00 92 ASN A N 1
ATOM 709 C CA . ASN A 1 92 ? 14.851 -3.073 -12.320 1.00 95.00 92 ASN A CA 1
ATOM 710 C C . ASN A 1 92 ? 13.714 -2.601 -11.393 1.00 95.00 92 ASN A C 1
ATOM 712 O O . ASN A 1 92 ? 12.586 -2.367 -11.858 1.00 95.00 92 ASN A O 1
ATOM 716 N N . PRO A 1 93 ? 14.010 -2.390 -10.096 1.00 96.44 93 PRO A N 1
ATOM 717 C CA . PRO A 1 93 ? 13.133 -1.656 -9.197 1.00 96.44 93 PRO A CA 1
ATOM 718 C C . PRO A 1 93 ? 12.800 -0.271 -9.749 1.00 96.44 93 PRO A C 1
ATOM 720 O O . PRO A 1 93 ? 13.636 0.373 -10.381 1.00 96.44 93 PRO A O 1
ATOM 723 N N . ILE A 1 94 ? 11.602 0.212 -9.442 1.00 97.56 94 ILE A N 1
ATOM 724 C CA . ILE A 1 94 ? 11.130 1.541 -9.842 1.00 97.56 94 ILE A CA 1
ATOM 725 C C . ILE A 1 94 ? 10.984 2.462 -8.643 1.00 97.56 94 ILE A C 1
ATOM 727 O O . ILE A 1 94 ? 10.713 2.019 -7.527 1.00 97.56 94 ILE A O 1
ATOM 731 N N . GLY A 1 95 ? 11.140 3.760 -8.865 1.00 97.69 95 GLY A N 1
ATOM 732 C CA . GLY A 1 95 ? 10.908 4.767 -7.841 1.00 97.69 95 GLY A CA 1
ATOM 733 C C . GLY A 1 95 ? 10.680 6.157 -8.425 1.00 97.69 95 GLY A C 1
ATOM 734 O O . GLY A 1 95 ? 10.694 6.340 -9.643 1.00 97.69 95 GLY A O 1
ATOM 735 N N . PRO A 1 96 ? 10.510 7.176 -7.564 1.00 98.06 96 PRO A N 1
ATOM 736 C CA . PRO A 1 96 ? 10.295 8.543 -8.025 1.00 98.06 96 PRO A CA 1
ATOM 737 C C . PRO A 1 96 ? 11.488 9.096 -8.805 1.00 98.06 96 PRO A C 1
ATOM 739 O O . PRO A 1 96 ? 11.294 9.955 -9.653 1.00 98.06 96 PRO A O 1
ATOM 742 N N . SER A 1 97 ? 12.710 8.647 -8.521 1.00 98.12 97 SER A N 1
ATOM 743 C CA . SER A 1 97 ? 13.920 9.116 -9.195 1.00 98.12 97 SER A CA 1
ATOM 744 C C . SER A 1 97 ? 14.830 7.955 -9.552 1.00 98.12 97 SER A C 1
ATOM 746 O O . SER A 1 97 ? 14.956 7.015 -8.765 1.00 98.12 97 SER A O 1
ATOM 748 N N . GLY A 1 98 ? 15.467 8.045 -10.719 1.00 97.69 98 GLY A N 1
ATOM 749 C CA . GLY A 1 98 ? 16.387 7.030 -11.227 1.00 97.69 98 GLY A CA 1
ATOM 750 C C . GLY A 1 98 ? 17.802 7.213 -10.680 1.00 97.69 98 GLY A C 1
ATOM 751 O O . GLY A 1 98 ? 18.312 8.333 -10.624 1.00 97.69 98 GLY A O 1
ATOM 752 N N . PHE A 1 99 ? 18.437 6.125 -10.243 1.00 97.62 99 PHE A N 1
ATOM 753 C CA . PHE A 1 99 ? 19.808 6.131 -9.716 1.00 97.62 99 PHE A CA 1
ATOM 754 C C . PHE A 1 99 ? 20.380 4.712 -9.620 1.00 97.62 99 PHE A C 1
ATOM 756 O O . PHE A 1 99 ? 19.655 3.726 -9.704 1.00 97.62 99 PHE A O 1
ATOM 763 N N . VAL A 1 100 ? 21.690 4.605 -9.388 1.00 97.75 100 VAL A N 1
ATOM 764 C CA . VAL A 1 100 ? 22.347 3.333 -9.052 1.00 97.75 100 VAL A CA 1
ATOM 765 C C . VAL A 1 100 ? 22.547 3.268 -7.542 1.00 97.75 100 VAL A C 1
ATOM 767 O O . VAL A 1 100 ? 23.163 4.154 -6.943 1.00 97.75 100 VAL A O 1
ATOM 770 N N . ARG A 1 101 ? 21.996 2.235 -6.905 1.00 95.75 101 ARG A N 1
ATOM 771 C CA . ARG A 1 101 ? 22.173 1.970 -5.472 1.00 95.75 101 ARG A CA 1
ATOM 772 C C . ARG A 1 101 ? 23.617 1.559 -5.165 1.00 95.75 101 ARG A C 1
ATOM 774 O O . ARG A 1 101 ? 24.376 1.155 -6.040 1.00 95.75 101 ARG A O 1
ATOM 781 N N . LYS A 1 102 ? 24.000 1.604 -3.884 1.00 94.69 102 LYS A N 1
ATOM 782 C CA . LYS A 1 102 ? 25.351 1.206 -3.428 1.00 94.69 102 LYS A CA 1
ATOM 783 C C . LYS A 1 102 ? 25.705 -0.254 -3.735 1.00 94.69 102 LYS A C 1
ATOM 785 O O . LYS A 1 102 ? 26.881 -0.574 -3.826 1.00 94.69 102 LYS A O 1
ATOM 790 N N . ASP A 1 103 ? 24.702 -1.115 -3.862 1.00 95.06 103 ASP A N 1
ATOM 791 C CA . ASP A 1 103 ? 24.836 -2.530 -4.220 1.00 95.06 103 ASP A CA 1
ATOM 792 C C . ASP A 1 103 ? 24.846 -2.774 -5.741 1.00 95.06 103 ASP A C 1
ATOM 794 O O . ASP A 1 103 ? 24.837 -3.919 -6.176 1.00 95.06 103 ASP A O 1
ATOM 798 N N . GLY A 1 104 ? 24.889 -1.714 -6.557 1.00 95.69 104 GLY A N 1
ATOM 799 C CA . GLY A 1 104 ? 24.970 -1.799 -8.017 1.00 95.69 104 GLY A CA 1
ATOM 800 C C . GLY A 1 104 ? 23.625 -1.977 -8.722 1.00 95.69 104 GLY A C 1
ATOM 801 O O . GLY A 1 104 ? 23.585 -1.967 -9.950 1.00 95.69 104 GLY A O 1
ATOM 802 N N . ILE A 1 105 ? 22.521 -2.095 -7.978 1.00 96.56 105 ILE A N 1
ATOM 803 C CA . ILE A 1 105 ? 21.180 -2.219 -8.557 1.00 96.56 105 ILE A CA 1
ATOM 804 C C . ILE A 1 105 ? 20.760 -0.885 -9.170 1.00 96.56 105 ILE A C 1
ATOM 806 O O . ILE A 1 105 ? 20.791 0.160 -8.509 1.00 96.56 105 ILE A O 1
ATOM 810 N N . VAL A 1 106 ? 20.338 -0.934 -10.430 1.00 97.44 106 VAL A N 1
ATOM 811 C CA . VAL A 1 106 ? 19.773 0.212 -11.140 1.00 97.44 106 VAL A CA 1
ATOM 812 C C . VAL A 1 106 ? 18.313 0.366 -10.729 1.00 97.44 106 VAL A C 1
ATOM 814 O O . VAL A 1 106 ? 17.547 -0.590 -10.778 1.00 97.44 106 VAL A O 1
ATOM 817 N N . VAL A 1 107 ? 17.935 1.568 -10.304 1.00 97.69 107 VAL A N 1
ATOM 818 C CA . VAL A 1 107 ? 16.547 1.960 -10.057 1.00 97.69 107 VAL A CA 1
ATOM 819 C C . VAL A 1 107 ? 16.090 2.820 -11.223 1.00 97.69 107 VAL A C 1
ATOM 821 O O . VAL A 1 107 ? 16.733 3.822 -11.546 1.00 97.69 107 VAL A O 1
ATOM 824 N N . GLU A 1 108 ? 14.974 2.443 -11.831 1.00 97.75 108 GLU A N 1
ATOM 825 C CA . GLU A 1 108 ? 14.342 3.188 -12.914 1.00 97.75 108 GLU A CA 1
ATOM 826 C C . GLU A 1 108 ? 13.472 4.323 -12.358 1.00 97.75 108 GLU A C 1
ATOM 828 O O . GLU A 1 108 ? 12.726 4.155 -11.387 1.00 97.75 108 GLU A O 1
ATOM 833 N N . GLU A 1 109 ? 13.584 5.501 -12.975 1.00 98.44 109 GLU A N 1
ATOM 834 C CA . GLU A 1 109 ? 12.668 6.608 -12.715 1.00 98.44 109 GLU A CA 1
ATOM 835 C C . GLU A 1 109 ? 11.313 6.289 -13.348 1.00 98.44 109 GLU A C 1
ATOM 837 O O . GLU A 1 109 ? 11.249 6.032 -14.546 1.00 98.44 109 GLU A O 1
ATOM 842 N N . MET A 1 110 ? 10.235 6.323 -12.563 1.00 98.38 110 MET A N 1
ATOM 843 C CA . MET A 1 110 ? 8.889 6.112 -13.098 1.00 98.38 110 MET A CA 1
ATOM 844 C C . MET A 1 110 ? 8.494 7.249 -14.043 1.00 98.38 110 MET A C 1
ATOM 846 O O . MET A 1 110 ? 8.610 8.428 -13.691 1.00 98.38 110 MET A O 1
ATOM 850 N N . ASP A 1 111 ? 7.975 6.908 -15.213 1.00 97.94 111 ASP A N 1
ATOM 851 C CA . ASP A 1 111 ? 7.223 7.839 -16.047 1.00 97.94 111 ASP A CA 1
ATOM 852 C C . ASP A 1 111 ? 5.733 7.848 -15.654 1.00 97.94 111 ASP A C 1
ATOM 854 O O . ASP A 1 111 ? 5.303 7.185 -14.704 1.00 97.94 111 ASP A O 1
ATOM 858 N N . GLU A 1 112 ? 4.946 8.678 -16.338 1.00 97.00 112 GLU A N 1
ATOM 859 C CA . GLU A 1 112 ? 3.514 8.820 -16.061 1.00 97.00 112 GLU A CA 1
ATOM 860 C C . GLU A 1 112 ? 2.726 7.545 -16.384 1.00 97.00 112 GLU A C 1
ATOM 862 O O . GLU A 1 11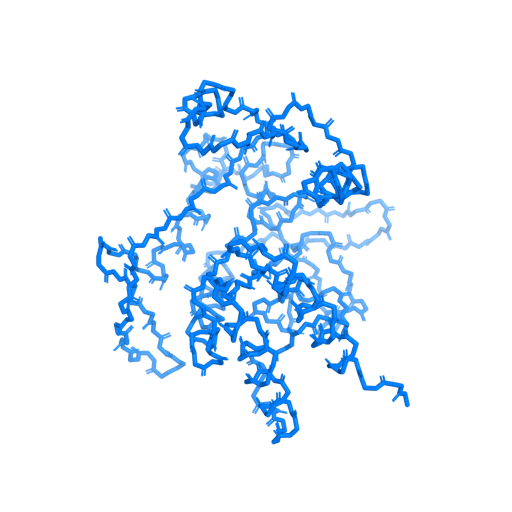2 ? 1.776 7.240 -15.672 1.00 97.00 112 GLU A O 1
ATOM 867 N N . GLU A 1 113 ? 3.154 6.753 -17.368 1.00 97.56 113 GLU A N 1
ATOM 868 C CA . GLU A 1 113 ? 2.512 5.484 -17.718 1.00 97.56 113 GLU A CA 1
ATOM 869 C C . GLU A 1 113 ? 2.720 4.437 -16.616 1.00 97.56 113 GLU A C 1
ATOM 871 O O . GLU A 1 113 ? 1.747 3.863 -16.129 1.00 97.56 113 GLU A O 1
ATOM 876 N N . MET A 1 114 ? 3.953 4.279 -16.124 1.00 97.25 114 MET A N 1
ATOM 877 C CA . MET A 1 114 ? 4.261 3.415 -14.979 1.00 97.25 114 MET A CA 1
ATOM 878 C C . MET A 1 114 ? 3.527 3.862 -13.710 1.00 97.25 114 MET A C 1
ATOM 880 O O . MET A 1 114 ? 3.099 3.030 -12.911 1.00 97.25 114 MET A O 1
ATOM 884 N N . MET A 1 115 ? 3.379 5.175 -13.492 1.00 98.19 115 MET A N 1
ATOM 885 C CA . MET A 1 115 ? 2.582 5.693 -12.374 1.00 98.19 115 MET A CA 1
ATOM 886 C C . MET A 1 115 ? 1.105 5.309 -12.513 1.00 98.19 115 MET A C 1
ATOM 888 O O . MET A 1 115 ? 0.522 4.820 -11.546 1.00 98.19 115 MET A O 1
ATOM 892 N N . MET A 1 116 ? 0.514 5.460 -13.699 1.00 96.56 116 MET A N 1
ATOM 893 C CA . MET A 1 116 ? -0.872 5.046 -13.938 1.00 96.56 116 MET A CA 1
ATOM 894 C C . MET A 1 116 ? -1.055 3.529 -13.799 1.00 96.56 116 MET A C 1
ATOM 896 O O . MET A 1 116 ? -2.034 3.092 -13.201 1.00 96.56 116 MET A O 1
ATOM 900 N N . GLU A 1 117 ? -0.115 2.714 -14.286 1.00 95.94 117 GLU A N 1
ATOM 901 C CA . GLU A 1 117 ? -0.136 1.254 -14.116 1.00 95.94 117 GLU A CA 1
ATOM 902 C C . GLU A 1 117 ? -0.158 0.870 -12.630 1.00 95.94 117 GLU A C 1
ATOM 904 O O . GLU A 1 117 ? -1.041 0.137 -12.186 1.00 95.94 117 GLU A O 1
ATOM 909 N N . VAL A 1 118 ? 0.752 1.433 -11.829 1.00 96.62 118 VAL A N 1
ATOM 910 C CA . VAL A 1 118 ? 0.793 1.158 -10.387 1.00 96.62 118 VAL A CA 1
ATOM 911 C C . VAL A 1 118 ? -0.480 1.646 -9.687 1.00 96.62 118 VAL A C 1
ATOM 913 O O . VAL A 1 118 ? -0.991 0.947 -8.813 1.00 96.62 118 VAL A O 1
ATOM 916 N N . ALA A 1 119 ? -1.025 2.809 -10.059 1.00 94.69 119 ALA A N 1
ATOM 917 C CA . ALA A 1 119 ? -2.288 3.301 -9.506 1.00 94.69 119 ALA A CA 1
ATOM 918 C C . ALA A 1 119 ? -3.460 2.347 -9.799 1.00 94.69 119 ALA A C 1
ATOM 920 O O . ALA A 1 119 ? -4.229 2.025 -8.891 1.00 94.69 119 ALA A O 1
ATOM 921 N N . ASN A 1 120 ? -3.534 1.809 -11.019 1.00 93.56 120 ASN A N 1
ATOM 922 C CA . ASN A 1 120 ? -4.509 0.781 -11.382 1.00 93.56 120 ASN A CA 1
ATOM 923 C C . ASN A 1 120 ? -4.302 -0.518 -10.587 1.00 93.56 120 ASN A C 1
ATOM 925 O O . ASN A 1 120 ? -5.278 -1.113 -10.136 1.00 93.56 120 ASN A O 1
ATOM 929 N N . ASN A 1 121 ? -3.056 -0.941 -10.343 1.00 94.56 121 ASN A N 1
ATOM 930 C CA . ASN A 1 121 ? -2.771 -2.118 -9.511 1.00 94.56 121 ASN A CA 1
ATOM 931 C C . ASN A 1 121 ? -3.290 -1.939 -8.077 1.00 94.56 121 ASN A C 1
ATOM 933 O O . ASN A 1 121 ? -3.891 -2.857 -7.521 1.00 94.56 121 ASN A O 1
ATOM 937 N N . TYR A 1 122 ? -3.135 -0.746 -7.490 1.00 93.69 122 TYR A N 1
ATOM 938 C CA . TYR A 1 122 ? -3.748 -0.427 -6.196 1.00 93.69 122 TYR A CA 1
ATOM 939 C C . TYR A 1 122 ? -5.278 -0.528 -6.243 1.00 93.69 122 TYR A C 1
ATOM 941 O O . TYR A 1 122 ? -5.859 -1.161 -5.362 1.00 93.69 122 TYR A O 1
ATOM 949 N N . ALA A 1 123 ? -5.931 0.058 -7.251 1.00 90.69 123 ALA A N 1
ATOM 950 C CA . ALA A 1 123 ? -7.388 -0.002 -7.393 1.00 90.69 123 ALA A CA 1
ATOM 951 C C . ALA A 1 123 ? -7.898 -1.448 -7.542 1.00 90.69 123 ALA A C 1
ATOM 953 O O . ALA A 1 123 ? -8.823 -1.854 -6.837 1.00 90.69 123 ALA A O 1
ATOM 954 N N . ASN A 1 124 ? -7.231 -2.255 -8.371 1.00 90.75 124 ASN A N 1
ATOM 955 C CA . ASN A 1 124 ? -7.528 -3.677 -8.546 1.00 90.75 124 ASN A CA 1
ATOM 956 C C . ASN A 1 124 ? -7.356 -4.467 -7.241 1.00 90.75 124 ASN A C 1
ATOM 958 O O . ASN A 1 124 ? -8.212 -5.275 -6.886 1.00 90.75 124 ASN A O 1
ATOM 962 N N . ALA A 1 125 ? -6.278 -4.217 -6.496 1.00 92.19 125 ALA A N 1
ATOM 963 C CA . ALA A 1 125 ? -6.027 -4.878 -5.220 1.00 92.19 125 ALA A CA 1
ATOM 964 C C . ALA A 1 125 ? -7.064 -4.501 -4.146 1.00 92.19 125 ALA A C 1
ATOM 966 O O . ALA A 1 125 ? -7.444 -5.345 -3.336 1.00 92.19 125 ALA A O 1
ATOM 967 N N . VAL A 1 126 ? -7.559 -3.258 -4.149 1.00 90.81 126 VAL A N 1
ATOM 968 C CA . VAL A 1 126 ? -8.663 -2.822 -3.277 1.00 90.81 126 VAL A CA 1
ATOM 969 C C . VAL A 1 126 ? -9.962 -3.553 -3.632 1.00 90.81 126 VAL A C 1
ATOM 971 O O . VAL A 1 126 ? -10.647 -4.036 -2.731 1.00 90.81 126 VAL A O 1
ATOM 974 N N . ALA A 1 127 ? -10.280 -3.672 -4.926 1.00 87.56 127 ALA A N 1
ATOM 975 C CA . ALA A 1 127 ? -11.439 -4.426 -5.406 1.00 87.56 127 ALA A CA 1
ATOM 976 C C . ALA A 1 127 ? -11.370 -5.892 -4.951 1.00 87.56 127 ALA A C 1
ATOM 978 O O . ALA A 1 127 ? -12.281 -6.401 -4.300 1.00 87.56 127 ALA A O 1
ATOM 979 N N . ALA A 1 128 ? -10.226 -6.535 -5.198 1.00 89.94 128 ALA A N 1
ATOM 980 C CA . ALA A 1 128 ? -9.991 -7.921 -4.825 1.00 89.94 128 ALA A CA 1
ATOM 981 C C . ALA A 1 128 ? -10.073 -8.138 -3.308 1.00 89.94 128 ALA A C 1
ATOM 983 O O . ALA A 1 128 ? -10.657 -9.118 -2.850 1.00 89.94 128 ALA A O 1
ATOM 984 N N . ALA A 1 129 ? -9.539 -7.214 -2.503 1.00 91.62 129 ALA A N 1
ATOM 985 C CA . ALA A 1 129 ? -9.653 -7.285 -1.049 1.00 91.62 129 ALA A CA 1
ATOM 986 C C . ALA A 1 129 ? -11.121 -7.336 -0.598 1.00 91.62 129 ALA A C 1
ATOM 988 O O . ALA A 1 129 ? -11.470 -8.125 0.283 1.00 91.62 129 ALA A O 1
ATOM 989 N N . LYS A 1 130 ? -11.995 -6.542 -1.227 1.00 87.81 130 LYS A N 1
ATOM 990 C CA . LYS A 1 130 ? -13.428 -6.577 -0.934 1.00 87.81 130 LYS A CA 1
ATOM 991 C C . LYS A 1 130 ? -14.055 -7.912 -1.334 1.00 87.81 130 LYS A C 1
ATOM 993 O O . LYS A 1 130 ? -14.815 -8.468 -0.541 1.00 87.81 130 LYS A O 1
ATOM 998 N N . ASP A 1 131 ? -13.704 -8.437 -2.505 1.00 87.75 131 ASP A N 1
ATOM 999 C CA . ASP A 1 131 ? -14.208 -9.723 -3.002 1.00 87.75 131 ASP A CA 1
ATOM 1000 C C . ASP A 1 131 ? -13.802 -10.900 -2.093 1.00 87.75 131 ASP A C 1
ATOM 1002 O O . ASP A 1 131 ? -14.578 -11.836 -1.906 1.00 87.75 131 ASP A O 1
ATOM 1006 N N . PHE A 1 132 ? -12.628 -10.828 -1.454 1.00 91.06 132 PHE A N 1
ATOM 1007 C CA . PHE A 1 132 ? -12.183 -11.798 -0.444 1.00 91.06 132 PHE A CA 1
ATOM 1008 C C . PHE A 1 132 ? -12.720 -11.540 0.966 1.00 91.06 132 PHE A C 1
ATOM 1010 O O . PHE A 1 132 ? -12.395 -12.289 1.882 1.00 91.06 132 PHE A O 1
ATOM 1017 N N . GLY A 1 133 ? -13.560 -10.522 1.153 1.00 91.06 133 GLY A N 1
ATOM 1018 C CA . GLY A 1 133 ? -14.245 -10.274 2.416 1.00 91.06 133 GLY A CA 1
ATOM 1019 C C . GLY A 1 133 ? -13.459 -9.433 3.418 1.00 91.06 133 GLY A C 1
ATOM 1020 O O . GLY A 1 133 ? -13.787 -9.476 4.602 1.00 91.06 133 GLY A O 1
ATOM 1021 N N . PHE A 1 134 ? -12.463 -8.652 2.999 1.00 93.31 134 PHE A N 1
ATOM 1022 C CA . PHE A 1 134 ? -11.897 -7.614 3.864 1.00 93.31 134 PHE A CA 1
ATOM 1023 C C . PHE A 1 134 ? -12.860 -6.422 3.978 1.00 93.31 134 PHE A C 1
ATOM 1025 O O . PHE A 1 134 ? -13.467 -5.986 2.999 1.00 93.31 134 PHE A O 1
ATOM 1032 N N . ASP A 1 135 ? -12.993 -5.884 5.188 1.00 90.56 135 ASP A N 1
ATOM 1033 C CA . ASP A 1 135 ? -13.839 -4.721 5.487 1.00 90.56 135 ASP A CA 1
ATOM 1034 C C . ASP A 1 135 ? -13.049 -3.409 5.433 1.00 90.56 135 ASP A C 1
ATOM 1036 O O . ASP A 1 135 ? -13.625 -2.334 5.282 1.00 90.56 135 ASP A O 1
ATOM 1040 N N . MET A 1 136 ? -11.724 -3.490 5.579 1.00 90.44 136 MET A N 1
ATOM 1041 C CA . MET A 1 136 ? -10.833 -2.339 5.625 1.00 90.44 136 MET A CA 1
ATOM 1042 C C . MET A 1 136 ? -9.586 -2.584 4.780 1.00 90.44 136 MET A C 1
ATOM 1044 O O . MET A 1 136 ? -8.952 -3.635 4.860 1.00 90.44 136 MET A O 1
ATOM 1048 N N . VAL A 1 137 ? -9.194 -1.568 4.014 1.00 89.44 137 VAL A N 1
ATOM 1049 C CA . VAL A 1 137 ? -7.946 -1.568 3.251 1.00 89.44 137 VAL A CA 1
ATOM 1050 C C . VAL A 1 137 ? -7.050 -0.431 3.723 1.00 89.44 137 VAL A C 1
ATOM 1052 O O . VAL A 1 137 ? -7.461 0.725 3.798 1.00 89.44 137 VAL A O 1
ATOM 1055 N N . MET A 1 138 ? -5.797 -0.760 4.024 1.00 88.81 138 MET A N 1
ATOM 1056 C CA . MET A 1 138 ? -4.753 0.197 4.367 1.00 88.81 138 MET A CA 1
ATOM 1057 C C . MET A 1 138 ? -3.798 0.382 3.188 1.00 88.81 138 MET A C 1
ATOM 1059 O O . MET A 1 138 ? -3.066 -0.536 2.824 1.00 88.81 138 MET A O 1
ATOM 1063 N N . ILE A 1 139 ? -3.742 1.594 2.636 1.00 89.12 139 ILE A N 1
ATOM 1064 C CA . ILE A 1 139 ? -2.769 1.964 1.600 1.00 89.12 139 ILE A CA 1
ATOM 1065 C C . ILE A 1 139 ? -1.434 2.321 2.262 1.00 89.12 139 ILE A C 1
ATOM 1067 O O . ILE A 1 139 ? -1.338 3.287 3.025 1.00 89.12 139 ILE A O 1
ATOM 1071 N N . HIS A 1 140 ? -0.388 1.536 1.999 1.00 88.38 140 HIS A N 1
ATOM 1072 C CA . HIS A 1 140 ? 0.881 1.697 2.698 1.00 88.38 140 HIS A CA 1
ATOM 1073 C C . HIS A 1 140 ? 1.714 2.886 2.185 1.00 88.38 140 HIS A C 1
ATOM 1075 O O . HIS A 1 140 ? 2.402 2.804 1.169 1.00 88.38 140 HIS A O 1
ATOM 1081 N N . GLY A 1 141 ? 1.696 3.987 2.942 1.00 85.69 141 GLY A N 1
ATOM 1082 C CA . GLY A 1 141 ? 2.514 5.189 2.722 1.00 85.69 141 GLY A CA 1
ATOM 1083 C C . GLY A 1 141 ? 3.719 5.335 3.658 1.00 85.69 141 GLY A C 1
ATOM 1084 O O . GLY A 1 141 ? 4.190 6.454 3.864 1.00 85.69 141 GLY A O 1
ATOM 1085 N N . GLY A 1 142 ? 4.179 4.240 4.276 1.00 83.62 142 GLY A N 1
ATOM 1086 C CA . GLY A 1 142 ? 5.210 4.235 5.319 1.00 83.62 142 GLY A CA 1
ATOM 1087 C C . GLY A 1 142 ? 6.539 3.596 4.903 1.00 83.62 142 GLY A C 1
ATOM 1088 O O . GLY A 1 142 ? 6.780 3.307 3.734 1.00 83.62 142 GLY A O 1
ATOM 1089 N N . HIS A 1 143 ? 7.431 3.431 5.887 1.00 83.44 143 HIS A N 1
ATOM 1090 C CA . HIS A 1 143 ? 8.677 2.641 5.832 1.00 83.44 143 HIS A CA 1
ATOM 1091 C C . HIS A 1 143 ? 9.623 2.880 4.640 1.00 83.44 143 HIS A C 1
ATOM 1093 O O . HIS A 1 143 ? 10.481 2.048 4.347 1.00 83.44 143 HIS A O 1
ATOM 1099 N N . GLY A 1 144 ? 9.513 4.028 3.967 1.00 87.62 144 GLY A N 1
ATOM 1100 C CA . GLY A 1 144 ? 10.329 4.341 2.795 1.00 87.62 144 GLY A CA 1
ATOM 1101 C C . GLY A 1 144 ? 9.982 3.498 1.568 1.00 87.62 144 GLY A C 1
ATOM 1102 O O . GLY A 1 144 ? 10.851 3.291 0.728 1.00 87.62 144 GLY A O 1
ATOM 1103 N N . TRP A 1 145 ? 8.751 2.996 1.470 1.00 91.88 145 TRP A N 1
ATOM 1104 C CA . TRP A 1 145 ? 8.245 2.274 0.298 1.00 91.88 145 TRP A CA 1
ATOM 1105 C C . TRP A 1 145 ? 7.675 3.249 -0.731 1.00 91.88 145 TRP A C 1
ATOM 1107 O O . TRP A 1 145 ? 7.764 4.457 -0.527 1.00 91.88 145 TRP A O 1
ATOM 1117 N N . LEU A 1 146 ? 7.135 2.772 -1.853 1.00 95.81 146 LEU A N 1
ATOM 1118 C CA . LEU A 1 146 ? 6.954 3.594 -3.053 1.00 95.81 146 LEU A CA 1
ATOM 1119 C C . LEU A 1 146 ? 6.224 4.924 -2.795 1.00 95.81 146 LEU A C 1
ATOM 1121 O O . LEU A 1 146 ? 6.746 5.988 -3.127 1.00 95.81 146 LEU A O 1
ATOM 1125 N N . LEU A 1 147 ? 5.060 4.898 -2.141 1.00 94.25 147 LEU A N 1
ATOM 1126 C CA . LEU A 1 147 ? 4.309 6.129 -1.860 1.00 94.25 147 LEU A CA 1
ATOM 1127 C C . LEU A 1 147 ? 5.076 7.065 -0.911 1.00 94.25 147 LEU A C 1
ATOM 1129 O O . LEU A 1 147 ? 5.129 8.275 -1.134 1.00 94.25 147 LEU A O 1
ATOM 1133 N N . ALA A 1 148 ? 5.755 6.513 0.101 1.00 92.12 148 ALA A N 1
ATOM 1134 C CA . ALA A 1 148 ? 6.627 7.281 0.990 1.00 92.12 148 ALA A CA 1
ATOM 1135 C C . ALA A 1 148 ? 7.842 7.871 0.249 1.00 92.12 148 ALA A C 1
ATOM 1137 O O . ALA A 1 148 ? 8.292 8.972 0.573 1.00 92.12 148 ALA A O 1
ATOM 1138 N N . GLN A 1 149 ? 8.367 7.158 -0.754 1.00 95.94 149 GLN A N 1
ATOM 1139 C CA . GLN A 1 149 ? 9.488 7.611 -1.573 1.00 95.94 149 GLN A CA 1
ATOM 1140 C C . GLN A 1 149 ? 9.094 8.851 -2.375 1.00 95.94 149 GLN A C 1
ATOM 1142 O O . GLN A 1 149 ? 9.868 9.809 -2.407 1.00 95.94 149 GLN A O 1
ATOM 1147 N N . PHE A 1 150 ? 7.897 8.872 -2.971 1.00 97.19 150 PHE A N 1
ATOM 1148 C CA . PHE A 1 150 ? 7.364 10.060 -3.646 1.00 97.19 150 PHE A CA 1
ATOM 1149 C C . PHE A 1 150 ? 7.164 11.226 -2.671 1.00 97.19 150 PHE A C 1
ATOM 1151 O O . PHE A 1 150 ? 7.617 12.338 -2.951 1.00 97.19 150 PHE A O 1
ATOM 1158 N N . LEU A 1 151 ? 6.579 10.957 -1.497 1.00 93.62 151 LEU A N 1
ATOM 1159 C CA . LEU A 1 151 ? 6.287 11.946 -0.452 1.00 93.62 151 LEU A CA 1
ATOM 1160 C C . LEU A 1 151 ? 7.507 12.494 0.292 1.00 93.62 151 LEU A C 1
ATOM 1162 O O . LEU A 1 151 ? 7.342 13.415 1.094 1.00 93.62 151 LEU A O 1
ATOM 1166 N N . SER A 1 152 ? 8.718 11.979 0.076 1.00 93.25 152 SER A N 1
ATOM 1167 C CA . SER A 1 152 ? 9.928 12.408 0.788 1.00 93.25 152 SER A CA 1
ATOM 1168 C C . SER A 1 152 ? 10.889 13.155 -0.142 1.00 93.25 152 SER A C 1
ATOM 1170 O O . SER A 1 152 ? 11.239 12.639 -1.202 1.00 93.25 152 SER A O 1
ATOM 1172 N N . PRO A 1 153 ? 11.386 14.353 0.232 1.00 94.56 153 PRO A N 1
ATOM 1173 C CA . PRO A 1 153 ? 12.325 15.092 -0.608 1.00 94.56 153 PRO A CA 1
ATOM 1174 C C . PRO A 1 153 ? 13.726 14.461 -0.573 1.00 94.56 153 PRO A C 1
ATOM 1176 O O . PRO A 1 153 ? 14.618 14.881 -1.307 1.00 94.56 153 PRO A O 1
ATOM 1179 N N . LEU A 1 154 ? 13.957 13.476 0.304 1.00 93.81 154 LEU A N 1
ATOM 1180 C CA . LEU A 1 154 ? 15.212 12.732 0.384 1.00 93.81 154 LEU A CA 1
ATOM 1181 C C . LEU A 1 154 ? 15.344 11.734 -0.768 1.00 93.81 154 LEU A C 1
ATOM 1183 O O . LEU A 1 154 ? 16.444 11.557 -1.282 1.00 93.81 154 LEU A O 1
ATOM 1187 N N . THR A 1 155 ? 14.230 11.137 -1.185 1.00 95.25 155 THR A N 1
ATOM 1188 C CA . THR A 1 155 ? 14.157 10.086 -2.210 1.00 95.25 155 THR A CA 1
ATOM 1189 C C . THR A 1 155 ? 13.603 10.590 -3.537 1.00 95.25 155 THR A C 1
ATOM 1191 O O . THR A 1 155 ? 14.032 10.114 -4.580 1.00 95.25 155 THR A O 1
ATOM 1194 N N . ASN A 1 156 ? 12.694 11.567 -3.521 1.00 97.88 156 ASN A N 1
ATOM 1195 C CA . ASN A 1 156 ? 12.153 12.181 -4.728 1.00 97.88 156 ASN A CA 1
ATOM 1196 C C . ASN A 1 156 ? 12.961 13.433 -5.097 1.00 97.88 156 ASN A C 1
ATOM 1198 O O . ASN A 1 156 ? 12.864 14.472 -4.438 1.00 97.88 156 ASN A O 1
ATOM 1202 N N . LYS A 1 157 ? 13.777 13.311 -6.148 1.00 97.88 157 LYS A N 1
ATOM 1203 C CA . LYS A 1 157 ? 14.630 14.370 -6.713 1.00 97.88 157 LYS A CA 1
ATOM 1204 C C . LYS A 1 157 ? 14.128 14.874 -8.067 1.00 97.88 157 LYS A C 1
ATOM 1206 O O . LYS A 1 157 ? 14.865 15.580 -8.758 1.00 97.88 157 LYS A O 1
ATOM 1211 N N . ARG A 1 158 ? 12.892 14.526 -8.441 1.00 98.31 158 ARG A N 1
ATOM 1212 C CA . ARG A 1 158 ? 12.296 14.934 -9.715 1.00 98.31 158 ARG A CA 1
ATOM 1213 C C . ARG A 1 158 ? 12.195 16.452 -9.814 1.00 98.31 158 ARG A C 1
ATOM 1215 O O . ARG A 1 158 ? 12.027 17.152 -8.813 1.00 98.31 158 ARG A O 1
ATOM 1222 N N . LYS A 1 159 ? 12.266 16.945 -11.049 1.00 97.44 159 LYS A N 1
ATOM 1223 C CA . LYS A 1 159 ? 12.121 18.370 -11.398 1.00 97.44 159 LYS A CA 1
ATOM 1224 C C . LYS A 1 159 ? 10.834 18.669 -12.174 1.00 97.44 159 LYS A C 1
ATOM 1226 O O . LYS A 1 159 ? 10.618 19.810 -12.567 1.00 97.44 159 LYS A O 1
ATOM 1231 N N . ASP A 1 160 ? 10.017 17.650 -12.416 1.00 98.00 160 ASP A N 1
ATOM 1232 C CA . ASP A 1 160 ? 8.737 17.751 -13.110 1.00 98.00 160 ASP A CA 1
ATOM 1233 C C . ASP A 1 160 ? 7.572 17.982 -12.127 1.00 98.00 160 ASP A C 1
ATOM 1235 O O . ASP A 1 160 ? 7.770 18.286 -10.945 1.00 98.00 160 ASP A O 1
ATOM 1239 N N . LYS A 1 161 ? 6.332 17.817 -12.610 1.00 98.00 161 LYS A N 1
ATOM 1240 C CA . LYS A 1 161 ? 5.110 17.995 -11.811 1.00 98.00 161 LYS A CA 1
ATOM 1241 C C . LYS A 1 161 ? 4.984 17.022 -10.627 1.00 98.00 161 LYS A C 1
ATOM 1243 O O . LYS A 1 161 ? 4.136 17.267 -9.776 1.00 98.00 161 LYS A O 1
ATOM 1248 N N . TYR A 1 162 ? 5.818 15.984 -10.527 1.00 98.19 162 TYR A N 1
ATOM 1249 C CA . TYR A 1 162 ? 5.794 14.992 -9.445 1.00 98.19 162 TYR A CA 1
ATOM 1250 C C . TYR A 1 162 ? 6.913 15.185 -8.405 1.00 98.19 162 TYR A C 1
ATOM 1252 O O . TYR A 1 162 ? 7.043 14.376 -7.486 1.00 98.19 162 TYR A O 1
ATOM 1260 N N . GLY A 1 163 ? 7.728 16.243 -8.519 1.00 97.44 163 GLY A N 1
ATOM 1261 C CA . GLY A 1 163 ? 8.820 16.561 -7.592 1.00 97.44 163 GLY A CA 1
ATOM 1262 C C . GLY A 1 163 ? 8.863 18.014 -7.118 1.00 97.44 163 GLY A C 1
ATOM 1263 O O . GLY A 1 163 ? 8.086 18.871 -7.538 1.00 97.44 163 GLY A O 1
ATOM 1264 N N . GLY A 1 164 ? 9.795 18.303 -6.207 1.00 97.06 164 GLY A N 1
ATOM 1265 C CA . GLY A 1 164 ? 9.957 19.631 -5.613 1.00 97.06 164 GLY A CA 1
ATOM 1266 C C . GLY A 1 164 ? 8.990 19.889 -4.454 1.00 97.06 164 GLY A C 1
ATOM 1267 O O . GLY A 1 164 ? 9.226 19.422 -3.335 1.00 97.06 164 GLY A O 1
ATOM 1268 N N . SER A 1 165 ? 7.928 20.664 -4.696 1.00 96.88 165 SER A N 1
ATOM 1269 C CA . SER A 1 165 ? 6.981 21.077 -3.647 1.00 96.88 165 SER A CA 1
ATOM 1270 C C . SER A 1 165 ? 6.246 19.881 -3.019 1.00 96.88 165 SER A C 1
ATOM 1272 O O . SER A 1 165 ? 6.237 18.780 -3.573 1.00 96.88 165 SER A O 1
ATOM 1274 N N . LEU A 1 166 ? 5.651 20.059 -1.834 1.00 91.94 166 LEU A N 1
ATOM 1275 C CA . LEU A 1 166 ? 4.874 18.991 -1.190 1.00 91.94 166 LEU A CA 1
ATOM 1276 C C . LEU A 1 166 ? 3.684 18.569 -2.061 1.00 91.94 166 LEU A C 1
ATOM 1278 O O . LEU A 1 166 ? 3.437 17.378 -2.204 1.00 91.94 166 LEU A O 1
ATOM 1282 N N . GLU A 1 167 ? 3.002 19.534 -2.670 1.00 93.44 167 GLU A N 1
ATOM 1283 C CA . GLU A 1 167 ? 1.857 19.329 -3.558 1.00 93.44 167 GLU A CA 1
ATOM 1284 C C . GLU A 1 167 ? 2.248 18.458 -4.751 1.00 93.44 167 GLU A C 1
ATOM 1286 O O . GLU A 1 167 ? 1.577 17.472 -5.038 1.00 93.44 167 GLU A O 1
ATOM 1291 N N . ASN A 1 168 ? 3.375 18.765 -5.401 1.00 97.56 168 ASN A N 1
ATOM 1292 C CA . ASN A 1 168 ? 3.890 17.965 -6.510 1.00 97.56 168 ASN A CA 1
ATOM 1293 C C . ASN A 1 168 ? 4.276 16.548 -6.065 1.00 97.56 168 ASN A C 1
ATOM 1295 O O . ASN A 1 168 ? 3.898 15.570 -6.703 1.00 97.56 168 ASN A O 1
ATOM 1299 N N . ARG A 1 169 ? 4.969 16.422 -4.928 1.00 96.12 169 ARG A N 1
ATOM 1300 C CA . ARG A 1 169 ? 5.369 15.125 -4.357 1.00 96.12 169 ARG A CA 1
ATOM 1301 C C . ARG A 1 169 ? 4.181 14.268 -3.907 1.00 96.12 169 ARG A C 1
ATOM 1303 O O . ARG A 1 169 ? 4.294 13.046 -3.874 1.00 96.12 169 ARG A O 1
ATOM 1310 N N . ALA A 1 170 ? 3.050 14.893 -3.590 1.00 93.38 170 ALA A N 1
ATOM 1311 C CA . ALA A 1 170 ? 1.803 14.219 -3.246 1.00 93.38 170 ALA A CA 1
ATOM 1312 C C . ALA A 1 170 ? 0.967 13.804 -4.468 1.00 93.38 170 ALA A C 1
ATOM 1314 O O . ALA A 1 170 ? 0.057 13.000 -4.300 1.00 93.38 170 ALA A O 1
ATOM 1315 N N . ARG A 1 171 ? 1.266 14.281 -5.688 1.00 95.56 171 ARG A N 1
ATOM 1316 C CA . ARG A 1 171 ? 0.437 13.989 -6.874 1.00 95.56 171 ARG A CA 1
ATOM 1317 C C . ARG A 1 171 ? 0.300 12.507 -7.181 1.00 95.56 171 ARG A C 1
ATOM 1319 O O . ARG A 1 171 ? -0.798 12.080 -7.492 1.00 95.56 171 ARG A O 1
ATOM 1326 N N . PHE A 1 172 ? 1.381 11.734 -7.099 1.00 96.62 172 PHE A N 1
ATOM 1327 C CA . PHE A 1 172 ? 1.301 10.296 -7.359 1.00 96.62 172 PHE A CA 1
ATOM 1328 C C . PHE A 1 172 ? 0.513 9.544 -6.265 1.00 96.62 172 PHE A C 1
ATOM 1330 O O . PHE A 1 172 ? -0.421 8.828 -6.606 1.00 96.62 172 PHE A O 1
ATOM 1337 N N . PRO A 1 173 ? 0.778 9.746 -4.958 1.00 92.81 173 PRO A N 1
ATOM 1338 C CA . PRO A 1 173 ? -0.097 9.212 -3.913 1.00 92.81 173 PRO A CA 1
ATOM 1339 C C . PRO A 1 173 ? -1.572 9.604 -4.067 1.00 92.81 173 PRO A C 1
ATOM 1341 O O . PRO A 1 173 ? -2.436 8.774 -3.821 1.00 92.81 173 PRO A O 1
ATOM 1344 N N . LEU A 1 174 ? -1.867 10.840 -4.484 1.00 90.31 174 LEU A N 1
ATOM 1345 C CA . LEU A 1 174 ? -3.240 11.280 -4.747 1.00 90.31 174 LEU A CA 1
ATOM 1346 C C . LEU A 1 174 ? -3.831 10.607 -5.991 1.00 90.31 174 LEU A C 1
ATOM 1348 O O . LEU A 1 174 ? -4.962 10.160 -5.922 1.00 90.31 174 LEU A O 1
ATOM 1352 N N . MET A 1 175 ? -3.054 10.429 -7.061 1.00 93.31 175 MET A N 1
ATOM 1353 C CA . MET A 1 175 ? -3.458 9.675 -8.256 1.00 93.31 175 MET A CA 1
ATOM 1354 C C . MET A 1 175 ? -3.870 8.235 -7.914 1.00 93.31 175 MET A C 1
ATOM 1356 O O . MET A 1 175 ? -4.851 7.740 -8.452 1.00 93.31 175 MET A O 1
ATOM 1360 N N . VAL A 1 176 ? -3.175 7.575 -6.981 1.00 92.25 176 VAL A N 1
ATOM 1361 C CA . VAL A 1 176 ? -3.586 6.252 -6.474 1.00 92.25 176 VAL A CA 1
ATOM 1362 C C . VAL A 1 176 ? -4.971 6.308 -5.825 1.00 92.25 176 VAL A C 1
ATOM 1364 O O . VAL A 1 176 ? -5.806 5.445 -6.077 1.00 92.25 176 VAL A O 1
ATOM 1367 N N . LEU A 1 177 ? -5.234 7.323 -4.998 1.00 86.88 177 LEU A N 1
ATOM 1368 C CA . LEU A 1 177 ? -6.547 7.505 -4.370 1.00 86.88 177 LEU A CA 1
ATOM 1369 C C . LEU A 1 177 ? -7.627 7.887 -5.392 1.00 86.88 177 LEU A C 1
ATOM 1371 O O . LEU A 1 177 ? -8.769 7.452 -5.254 1.00 86.88 177 LEU A O 1
ATOM 1375 N N . ASP A 1 178 ? -7.263 8.665 -6.410 1.00 86.69 178 ASP A N 1
ATOM 1376 C CA . ASP A 1 178 ? -8.151 9.068 -7.497 1.00 86.69 178 ASP A CA 1
ATOM 1377 C C . ASP A 1 178 ? -8.555 7.861 -8.352 1.00 86.69 178 ASP A C 1
ATOM 1379 O O . ASP A 1 178 ? -9.725 7.753 -8.703 1.00 86.69 178 ASP A O 1
ATOM 1383 N N . GLU A 1 179 ? -7.655 6.909 -8.625 1.00 89.06 179 GLU A N 1
ATOM 1384 C CA . GLU A 1 179 ? -8.012 5.665 -9.330 1.00 89.06 179 GLU A CA 1
ATOM 1385 C C . GLU A 1 179 ? -8.861 4.709 -8.473 1.00 89.06 179 GLU A C 1
ATOM 1387 O O . GLU A 1 179 ? -9.683 3.969 -9.011 1.00 89.06 179 GLU A O 1
ATOM 1392 N N . ILE A 1 180 ? -8.746 4.764 -7.140 1.00 86.19 180 ILE A N 1
ATOM 1393 C CA . ILE A 1 180 ? -9.666 4.069 -6.216 1.00 86.19 180 ILE A CA 1
ATOM 1394 C C . ILE A 1 180 ? -11.042 4.777 -6.146 1.00 86.19 180 ILE A C 1
ATOM 1396 O O . ILE A 1 180 ? -12.022 4.181 -5.700 1.00 86.19 180 ILE A O 1
ATOM 1400 N N . ARG A 1 181 ? -11.111 6.051 -6.567 1.00 79.88 181 ARG A N 1
ATOM 1401 C CA . ARG A 1 181 ? -12.259 6.982 -6.539 1.00 79.88 181 ARG A CA 1
ATOM 1402 C C . ARG A 1 181 ? -13.057 6.925 -5.247 1.00 79.88 181 ARG A C 1
ATOM 1404 O O . ARG A 1 181 ? -14.079 6.253 -5.140 1.00 79.88 181 ARG A O 1
ATOM 1411 N N . ILE A 1 182 ? -12.599 7.674 -4.260 1.00 73.31 182 ILE A N 1
ATOM 1412 C CA . ILE A 1 182 ? -13.185 7.679 -2.922 1.00 73.31 182 ILE A CA 1
ATOM 1413 C C . ILE A 1 182 ? -14.331 8.696 -2.832 1.00 73.31 182 ILE A C 1
ATOM 1415 O O . ILE A 1 182 ? -14.160 9.877 -3.129 1.00 73.31 182 ILE A O 1
ATOM 1419 N N . TYR A 1 183 ? -15.485 8.240 -2.356 1.00 70.31 183 TYR A N 1
ATOM 1420 C CA . TYR A 1 183 ? -16.698 9.010 -2.093 1.00 70.31 183 TYR A CA 1
ATOM 1421 C C . TYR A 1 183 ? -17.055 8.950 -0.597 1.00 70.31 183 TYR A C 1
ATOM 1423 O O . TYR A 1 183 ? -16.626 8.036 0.107 1.00 70.31 183 TYR A O 1
ATOM 1431 N N . PRO A 1 184 ? -17.872 9.886 -0.076 1.00 67.88 184 PRO A N 1
ATOM 1432 C CA . PRO A 1 184 ? -18.287 9.867 1.330 1.00 67.88 184 PRO A CA 1
ATOM 1433 C C . PRO A 1 184 ? -18.994 8.583 1.788 1.00 67.88 184 PRO A C 1
ATOM 1435 O O . PRO A 1 184 ? -19.011 8.308 2.981 1.00 67.88 184 PRO A O 1
ATOM 1438 N N . ASN A 1 185 ? -19.597 7.835 0.862 1.00 76.06 185 ASN A N 1
ATOM 1439 C CA . ASN A 1 185 ? -20.354 6.609 1.120 1.00 76.06 185 ASN A CA 1
ATOM 1440 C C . ASN A 1 185 ? -19.735 5.365 0.463 1.00 76.06 185 ASN A C 1
ATOM 1442 O O . ASN A 1 185 ? -20.393 4.330 0.382 1.00 76.06 185 ASN A O 1
ATOM 1446 N N . GLY A 1 186 ? -18.527 5.453 -0.096 1.00 78.75 186 GLY A N 1
ATOM 1447 C CA . GLY A 1 186 ? -17.961 4.326 -0.824 1.00 78.75 186 GLY A CA 1
ATOM 1448 C C . GLY A 1 186 ? -16.749 4.639 -1.666 1.00 78.75 186 GLY A C 1
ATOM 1449 O O . GLY A 1 186 ? -16.160 5.708 -1.584 1.00 78.75 186 GLY A O 1
ATOM 1450 N N . ILE A 1 187 ? -16.377 3.683 -2.496 1.00 80.00 187 ILE A N 1
ATOM 1451 C CA . ILE A 1 187 ? -15.292 3.791 -3.461 1.00 80.00 187 ILE A CA 1
ATOM 1452 C C . ILE A 1 187 ? -15.778 3.298 -4.823 1.00 80.00 187 ILE A C 1
ATOM 1454 O O . ILE A 1 187 ? -16.673 2.460 -4.893 1.00 80.00 187 ILE A O 1
ATOM 1458 N N . THR A 1 188 ? -15.213 3.804 -5.915 1.00 82.06 188 THR A N 1
ATOM 1459 C CA . THR A 1 188 ? -15.422 3.242 -7.256 1.00 82.06 188 THR A CA 1
ATOM 1460 C C . THR A 1 188 ? -14.097 2.823 -7.846 1.00 82.06 188 THR A C 1
ATOM 1462 O O . THR A 1 188 ? -13.263 3.650 -8.183 1.00 82.06 188 THR A O 1
ATOM 1465 N N . VAL A 1 189 ? -13.936 1.533 -8.067 1.00 78.81 189 VAL A N 1
ATOM 1466 C CA . VAL A 1 189 ? -12.760 1.001 -8.754 1.00 78.81 189 VAL A CA 1
ATOM 1467 C C . VAL A 1 189 ? -13.145 0.619 -10.174 1.00 78.81 189 VAL A C 1
ATOM 1469 O O . VAL A 1 189 ? -14.302 0.292 -10.455 1.00 78.81 189 VAL A O 1
ATOM 1472 N N . LYS A 1 190 ? -12.181 0.679 -11.087 1.00 76.19 190 LYS A N 1
ATOM 1473 C CA . LYS A 1 190 ? -12.329 0.069 -12.407 1.00 76.19 190 LYS A CA 1
ATOM 1474 C C . LYS A 1 190 ? -11.832 -1.362 -12.331 1.00 76.19 190 LYS A C 1
ATOM 1476 O O . LYS A 1 190 ? -10.759 -1.596 -11.786 1.00 76.19 190 LYS A O 1
ATOM 1481 N N 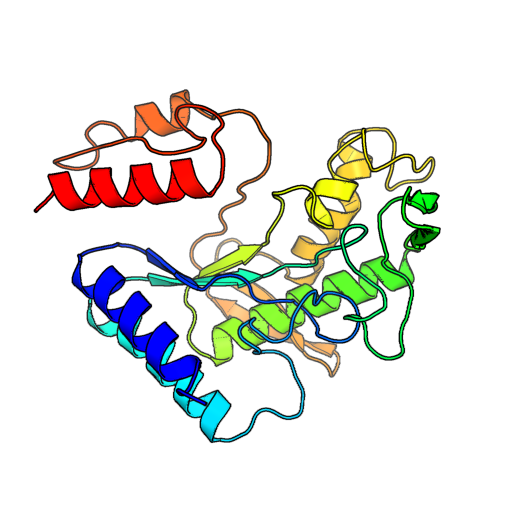. ASP A 1 191 ? -12.594 -2.298 -12.878 1.00 70.25 191 ASP A N 1
ATOM 1482 C CA . ASP A 1 191 ? -12.082 -3.642 -13.101 1.00 70.25 191 ASP A CA 1
ATOM 1483 C C . ASP A 1 191 ? -11.084 -3.670 -14.272 1.00 70.25 191 ASP A C 1
ATOM 1485 O O . ASP A 1 191 ? -10.876 -2.688 -14.993 1.00 70.25 191 ASP A O 1
ATOM 1489 N N . LYS A 1 192 ? -10.468 -4.836 -14.475 1.00 54.38 192 LYS A N 1
ATOM 1490 C CA . LYS A 1 192 ? -9.513 -5.101 -15.561 1.00 54.38 192 LYS A CA 1
ATOM 1491 C C . LYS A 1 192 ? -10.057 -4.825 -16.973 1.00 54.38 192 LYS A C 1
ATOM 1493 O O . LYS A 1 192 ? -9.261 -4.656 -17.892 1.00 54.38 192 LYS A O 1
ATOM 1498 N N . ASP A 1 193 ? -11.378 -4.798 -17.149 1.00 74.94 193 ASP A N 1
ATOM 1499 C CA . ASP A 1 193 ? -12.057 -4.561 -18.425 1.00 74.94 193 ASP A CA 1
ATOM 1500 C C . ASP A 1 193 ? -12.499 -3.085 -18.558 1.00 74.94 193 ASP A C 1
ATOM 1502 O O . ASP A 1 193 ? -13.156 -2.696 -19.527 1.00 74.94 193 ASP A O 1
ATOM 1506 N N . GLY A 1 194 ? -12.112 -2.238 -17.595 1.00 70.88 194 GLY A N 1
ATOM 1507 C CA . GLY A 1 194 ? -12.394 -0.806 -17.558 1.00 70.88 194 GLY A CA 1
ATOM 1508 C C . GLY A 1 194 ? -13.799 -0.459 -17.067 1.00 70.88 194 GLY A C 1
ATOM 1509 O O . GLY A 1 194 ? -14.191 0.709 -17.138 1.00 70.88 194 GLY A O 1
ATOM 1510 N N . LYS A 1 195 ? -14.568 -1.436 -16.573 1.00 79.56 195 LYS A N 1
ATOM 1511 C CA . LYS A 1 195 ? -15.911 -1.210 -16.039 1.00 79.56 195 LYS A CA 1
ATOM 1512 C C . LYS A 1 195 ? -15.821 -0.688 -14.610 1.00 79.56 195 LYS A C 1
ATOM 1514 O O . LYS A 1 195 ? -15.095 -1.212 -13.774 1.00 79.56 195 LYS A O 1
ATOM 1519 N N . GLU A 1 196 ? -16.609 0.340 -14.326 1.00 85.50 196 GLU A N 1
ATOM 1520 C CA . GLU A 1 196 ? -16.687 0.949 -13.000 1.00 85.50 196 GLU A CA 1
ATOM 1521 C C . GLU A 1 196 ? -17.591 0.130 -12.066 1.00 85.50 196 GLU A C 1
ATOM 1523 O O . GLU A 1 196 ? -18.722 -0.219 -12.421 1.00 85.50 196 GLU A O 1
ATOM 1528 N N . ILE A 1 197 ? -17.089 -0.167 -10.866 1.00 82.31 197 ILE A N 1
ATOM 1529 C CA . ILE A 1 197 ? -17.789 -0.895 -9.806 1.00 82.31 197 ILE A CA 1
ATOM 1530 C C . ILE A 1 197 ? -17.769 -0.037 -8.542 1.00 82.31 197 ILE A C 1
ATOM 1532 O O . ILE A 1 197 ? -16.700 0.318 -8.047 1.00 82.31 197 ILE A O 1
ATOM 1536 N N . PHE A 1 198 ? -18.951 0.289 -8.018 1.00 85.50 198 PHE A N 1
ATOM 1537 C CA . PHE A 1 198 ? -19.100 1.011 -6.756 1.00 85.50 198 PHE A CA 1
ATOM 1538 C C . PHE A 1 198 ? -19.188 0.030 -5.582 1.00 85.50 198 PHE A C 1
ATOM 1540 O O . PHE A 1 198 ? -20.018 -0.880 -5.592 1.00 85.50 198 PHE A O 1
ATOM 1547 N N . TYR A 1 199 ? -18.376 0.258 -4.554 1.00 75.25 199 TYR A N 1
ATOM 1548 C CA . TYR A 1 199 ? -18.398 -0.463 -3.287 1.00 75.25 199 TYR A CA 1
ATOM 1549 C C . TYR A 1 199 ? -18.722 0.504 -2.152 1.00 75.25 199 TYR A C 1
ATOM 1551 O O . TYR A 1 199 ? -18.052 1.520 -1.991 1.00 75.25 199 TYR A O 1
ATOM 1559 N N . GLU A 1 200 ? -19.721 0.179 -1.337 1.00 78.75 200 GLU A N 1
ATOM 1560 C CA . GLU A 1 200 ? -20.050 0.968 -0.148 1.00 78.75 200 GLU A CA 1
ATOM 1561 C C . GLU A 1 200 ? -18.928 0.868 0.900 1.00 78.75 200 GLU A C 1
ATOM 1563 O O . GLU A 1 200 ? -18.381 -0.213 1.149 1.00 78.75 200 GLU A O 1
ATOM 1568 N N . ALA A 1 201 ? -18.567 2.010 1.484 1.00 72.00 201 ALA A N 1
ATOM 1569 C CA . ALA A 1 201 ? -17.535 2.141 2.503 1.00 72.00 201 ALA A CA 1
ATOM 1570 C C . ALA A 1 201 ? -17.840 3.348 3.393 1.00 72.00 201 ALA A C 1
ATOM 1572 O O . ALA A 1 201 ? -18.087 4.449 2.902 1.00 72.00 201 ALA A O 1
ATOM 1573 N N . ASP A 1 202 ? -17.771 3.147 4.706 1.00 63.56 202 ASP A N 1
ATOM 1574 C CA . ASP A 1 202 ? -18.177 4.164 5.679 1.00 63.56 202 ASP A CA 1
ATOM 1575 C C . ASP A 1 202 ? -17.066 5.165 6.014 1.00 63.56 202 ASP A C 1
ATOM 1577 O O . ASP A 1 202 ? -17.323 6.235 6.567 1.00 63.56 202 ASP A O 1
ATOM 1581 N N . THR A 1 203 ? -15.794 4.811 5.794 1.00 66.06 203 THR A N 1
ATOM 1582 C CA . THR A 1 203 ? -14.660 5.615 6.270 1.00 66.06 203 THR A CA 1
ATOM 1583 C C . THR A 1 203 ? -13.384 5.353 5.479 1.00 66.06 203 THR A C 1
ATOM 1585 O O . THR A 1 203 ? -13.001 4.210 5.243 1.00 66.06 203 THR A O 1
ATOM 1588 N N . VAL A 1 204 ? -12.655 6.428 5.172 1.00 62.44 204 VAL A N 1
ATOM 1589 C CA . VAL A 1 204 ? -11.283 6.367 4.657 1.00 62.44 204 VAL A CA 1
ATOM 1590 C C . VAL A 1 204 ? -10.334 7.025 5.648 1.00 62.44 204 VAL A C 1
ATOM 1592 O O . VAL A 1 204 ? -10.455 8.210 5.959 1.00 62.44 204 VAL A O 1
ATOM 1595 N N . VAL A 1 205 ? -9.363 6.251 6.139 1.00 62.44 205 VAL A N 1
ATOM 1596 C CA . VAL A 1 205 ? -8.342 6.731 7.076 1.00 62.44 205 VAL A CA 1
ATOM 1597 C C . VAL A 1 205 ? -7.021 6.924 6.344 1.00 62.44 205 VAL A C 1
ATOM 1599 O O . VAL A 1 205 ? -6.383 5.968 5.908 1.00 62.44 205 VAL A O 1
ATOM 1602 N N . TYR A 1 206 ? -6.574 8.174 6.257 1.00 58.56 206 TYR A N 1
ATOM 1603 C CA . TYR A 1 206 ? -5.275 8.512 5.686 1.00 58.56 206 TYR A CA 1
ATOM 1604 C C . TYR A 1 206 ? -4.216 8.637 6.789 1.00 58.56 206 TYR A C 1
ATOM 1606 O O . TYR A 1 206 ? -4.182 9.618 7.537 1.00 58.56 206 TYR A O 1
ATOM 1614 N N . ALA A 1 207 ? -3.341 7.636 6.895 1.00 59.72 207 ALA A N 1
ATOM 1615 C CA . ALA A 1 207 ? -2.239 7.603 7.855 1.00 59.72 207 ALA A CA 1
ATOM 1616 C C . ALA A 1 207 ? -0.901 7.871 7.151 1.00 59.72 207 ALA A C 1
ATOM 1618 O O . ALA A 1 207 ? -0.144 6.951 6.847 1.00 59.72 207 ALA A O 1
ATOM 1619 N N . VAL A 1 208 ? -0.605 9.146 6.888 1.00 61.31 208 VAL A N 1
ATOM 1620 C CA . VAL A 1 208 ? 0.704 9.569 6.368 1.00 61.31 208 VAL A CA 1
ATOM 1621 C C . VAL A 1 208 ? 1.368 10.604 7.260 1.00 61.31 208 VAL A C 1
ATOM 1623 O O . VAL A 1 208 ? 0.719 11.346 8.001 1.00 61.31 208 VAL A O 1
ATOM 1626 N N . GLY A 1 209 ? 2.685 10.697 7.107 1.00 60.50 209 GLY A N 1
ATOM 1627 C CA . GLY A 1 209 ? 3.528 11.627 7.839 1.00 60.50 209 GLY A CA 1
ATOM 1628 C C . GLY A 1 209 ? 4.308 10.937 8.950 1.00 60.50 209 GLY A C 1
ATOM 1629 O O . GLY A 1 209 ? 3.958 9.866 9.426 1.00 60.50 209 GLY A O 1
ATOM 1630 N N . MET A 1 210 ? 5.407 11.571 9.350 1.00 64.38 210 MET A N 1
ATOM 1631 C CA . MET A 1 210 ? 6.339 11.039 10.352 1.00 64.38 210 MET A CA 1
ATOM 1632 C C . MET A 1 210 ? 6.262 11.792 11.686 1.00 64.38 210 MET A C 1
ATOM 1634 O O . MET A 1 210 ? 7.138 11.648 12.536 1.00 64.38 210 MET A O 1
ATOM 1638 N N . LYS A 1 211 ? 5.246 12.651 11.862 1.00 73.75 211 LYS A N 1
ATOM 1639 C CA . LYS A 1 211 ? 5.047 13.435 13.083 1.00 73.75 211 LYS A CA 1
ATOM 1640 C C . LYS A 1 211 ? 3.815 12.922 13.837 1.00 73.75 211 LYS A C 1
ATOM 1642 O O . LYS A 1 211 ? 2.732 12.908 13.251 1.00 73.75 211 LYS A O 1
ATOM 1647 N N . PRO A 1 212 ? 3.944 12.575 15.127 1.00 77.88 212 PRO A N 1
ATOM 1648 C CA . PRO A 1 212 ? 2.806 12.158 15.936 1.00 77.88 212 PRO A CA 1
ATOM 1649 C C . PRO A 1 212 ? 1.761 13.277 16.053 1.00 77.88 212 PRO A C 1
ATOM 1651 O O . PRO A 1 212 ? 2.105 14.415 16.388 1.00 77.88 212 PRO A O 1
ATOM 1654 N N . LYS A 1 213 ? 0.481 12.956 15.831 1.00 81.62 213 LYS A N 1
ATOM 1655 C CA . LYS A 1 213 ? -0.653 13.859 16.098 1.00 81.62 213 LYS A CA 1
ATOM 1656 C C . LYS A 1 213 ? -1.133 13.696 17.544 1.00 81.62 213 LYS A C 1
ATOM 1658 O O . LYS A 1 213 ? -2.203 13.147 17.786 1.00 81.62 213 LYS A O 1
ATOM 1663 N N . LYS A 1 214 ? -0.317 14.144 18.504 1.00 86.12 214 LYS A N 1
ATOM 1664 C CA . LYS A 1 214 ? -0.576 13.948 19.944 1.00 86.12 214 LYS A CA 1
ATOM 1665 C C . LYS A 1 214 ? -1.931 14.493 20.391 1.00 86.12 214 LYS A C 1
ATOM 1667 O O . LYS A 1 214 ? -2.611 13.824 21.152 1.00 86.12 214 LYS A O 1
ATOM 1672 N N . ASP A 1 215 ? -2.357 15.629 19.849 1.00 88.81 215 ASP A N 1
ATOM 1673 C CA . ASP A 1 215 ? -3.649 16.228 20.203 1.00 88.81 215 ASP A CA 1
ATOM 1674 C C . ASP A 1 215 ? -4.831 15.319 19.826 1.00 88.81 215 ASP A C 1
ATOM 1676 O O . ASP A 1 215 ? -5.786 15.199 20.587 1.00 88.81 215 ASP A O 1
ATOM 1680 N N . VAL A 1 216 ? -4.741 14.607 18.693 1.00 86.12 216 VAL A N 1
ATOM 1681 C CA . VAL A 1 216 ? -5.757 13.622 18.284 1.00 86.12 216 VAL A CA 1
ATOM 1682 C C . VAL A 1 216 ? -5.754 12.431 19.239 1.00 86.12 216 VAL A C 1
ATOM 1684 O O . VAL A 1 216 ? -6.814 12.014 19.689 1.00 86.12 216 VAL A O 1
ATOM 1687 N N . VAL A 1 217 ? -4.574 11.914 19.594 1.00 87.19 217 VAL A N 1
ATOM 1688 C CA . VAL A 1 217 ? -4.436 10.809 20.558 1.00 87.19 217 VAL A CA 1
ATOM 1689 C C . VAL A 1 217 ? -5.054 11.189 21.904 1.00 87.19 217 VAL A C 1
ATOM 1691 O O . VAL A 1 217 ? -5.859 10.439 22.444 1.00 87.19 217 VAL A O 1
ATOM 1694 N N . GLU A 1 218 ? -4.730 12.371 22.423 1.00 90.06 218 GLU A N 1
ATOM 1695 C CA . GLU A 1 218 ? -5.260 12.847 23.701 1.00 90.06 218 GLU A CA 1
ATOM 1696 C C . GLU A 1 218 ? -6.763 13.141 23.645 1.00 90.06 218 GLU A C 1
ATOM 1698 O O . GLU A 1 218 ? -7.454 12.900 24.630 1.00 90.06 218 GLU A O 1
ATOM 1703 N N . SER A 1 219 ? -7.305 13.564 22.496 1.00 91.31 219 SER A N 1
ATOM 1704 C CA . SER A 1 219 ? -8.756 13.757 22.334 1.00 91.31 219 SER A CA 1
ATOM 1705 C C . SER A 1 219 ? -9.572 12.466 22.477 1.00 91.31 219 SER A C 1
ATOM 1707 O O . SER A 1 219 ? -10.757 12.519 22.790 1.00 91.31 219 SER A O 1
ATOM 1709 N N . LEU A 1 220 ? -8.939 11.301 22.291 1.00 88.12 220 LEU A N 1
ATOM 1710 C CA . LEU A 1 220 ? -9.568 9.993 22.486 1.00 88.12 220 LEU A CA 1
ATOM 1711 C C . LEU A 1 220 ? -9.535 9.540 23.953 1.00 88.12 220 LEU A C 1
ATOM 1713 O O . LEU A 1 220 ? -10.183 8.550 24.306 1.00 88.12 220 LEU A O 1
ATOM 1717 N N . ARG A 1 221 ? -8.797 10.232 24.829 1.00 88.44 221 ARG A N 1
ATOM 1718 C CA . ARG A 1 221 ? -8.701 9.870 26.244 1.00 88.44 221 ARG A CA 1
ATOM 1719 C C . ARG A 1 221 ? -10.070 10.025 26.911 1.00 88.44 221 ARG A C 1
ATOM 1721 O O . ARG A 1 221 ? -10.666 11.094 26.887 1.00 88.44 221 ARG A O 1
ATOM 1728 N N . GLY A 1 222 ? -10.556 8.945 27.525 1.00 85.44 222 GLY A N 1
ATOM 1729 C CA . GLY A 1 222 ? -11.876 8.899 28.166 1.00 85.44 222 GLY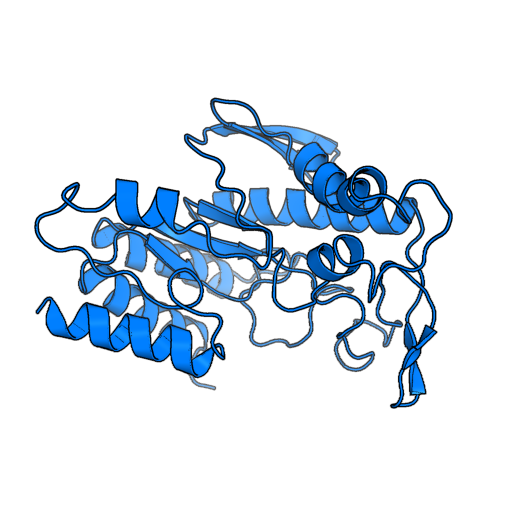 A CA 1
ATOM 1730 C C . GLY A 1 222 ? -13.028 8.469 27.250 1.00 85.44 222 GLY A C 1
ATOM 1731 O O . GLY A 1 222 ? -14.144 8.325 27.735 1.00 85.44 222 GLY A O 1
ATOM 1732 N N . SER A 1 223 ? -12.773 8.206 25.960 1.00 87.81 223 SER A N 1
ATOM 1733 C CA . SER A 1 223 ? -13.776 7.618 25.049 1.00 87.81 223 SER A CA 1
ATOM 1734 C C . SER A 1 223 ? -14.112 6.157 25.373 1.00 87.81 223 SER A C 1
ATOM 1736 O O . SER A 1 223 ? -15.169 5.656 24.998 1.00 87.81 223 SER A O 1
ATOM 1738 N N . VAL A 1 224 ? -13.216 5.477 26.087 1.00 82.94 224 VAL A N 1
ATOM 1739 C CA . VAL A 1 224 ? -13.323 4.079 26.503 1.00 82.94 224 VAL A CA 1
ATOM 1740 C C . VAL A 1 224 ? -12.837 3.933 27.943 1.00 82.94 224 VAL A C 1
ATOM 1742 O O . VAL A 1 224 ? -12.053 4.755 28.425 1.00 82.94 224 VAL A O 1
ATOM 1745 N N . ALA A 1 225 ? -13.278 2.872 28.624 1.00 81.94 225 ALA A N 1
ATOM 1746 C CA . ALA A 1 225 ? -12.945 2.617 30.028 1.00 81.94 225 ALA A CA 1
ATOM 1747 C C . ALA A 1 225 ? -11.431 2.538 30.288 1.00 81.94 225 ALA A C 1
ATOM 1749 O O . ALA A 1 225 ? -10.963 2.971 31.339 1.00 81.94 225 ALA A O 1
ATOM 1750 N N . MET A 1 226 ? -10.659 2.031 29.322 1.00 80.81 226 MET A N 1
ATOM 1751 C CA . MET A 1 226 ? -9.205 2.020 29.397 1.00 80.81 226 MET A CA 1
ATOM 1752 C C . MET A 1 226 ? -8.576 2.439 28.074 1.00 80.81 226 MET A C 1
ATOM 1754 O O . MET A 1 226 ? -8.904 1.913 27.015 1.00 80.81 226 MET A O 1
ATOM 1758 N N . PHE A 1 227 ? -7.637 3.378 28.157 1.00 85.25 227 PHE A N 1
ATOM 1759 C CA . PHE A 1 227 ? -6.971 3.977 27.010 1.00 85.25 227 PHE A CA 1
ATOM 1760 C C . PHE A 1 227 ? -5.451 3.896 27.170 1.00 85.25 227 PHE A C 1
ATOM 1762 O O . PHE A 1 227 ? -4.907 4.346 28.182 1.00 85.25 227 PHE A O 1
ATOM 1769 N N . ARG A 1 228 ? -4.759 3.376 26.150 1.00 86.50 228 ARG A N 1
ATOM 1770 C CA . ARG A 1 228 ? -3.293 3.374 26.059 1.00 86.50 228 ARG A CA 1
ATOM 1771 C C . ARG A 1 228 ? -2.851 3.800 24.664 1.00 86.50 228 ARG A C 1
ATOM 1773 O O . ARG A 1 228 ? -3.277 3.224 23.669 1.00 86.50 228 ARG A O 1
ATOM 1780 N N . ALA A 1 229 ? -1.973 4.795 24.606 1.00 87.94 229 ALA A N 1
ATOM 1781 C CA . ALA A 1 229 ? -1.272 5.171 23.385 1.00 87.94 229 ALA A CA 1
ATOM 1782 C C . ALA A 1 229 ? -0.015 4.297 23.238 1.00 87.94 229 ALA A C 1
ATOM 1784 O O . ALA A 1 229 ? 0.720 4.124 24.210 1.00 87.94 229 ALA A O 1
ATOM 1785 N N . ILE A 1 230 ? 0.227 3.756 22.043 1.00 86.25 230 ILE A N 1
ATOM 1786 C CA . ILE A 1 230 ? 1.338 2.837 21.747 1.00 86.25 230 ILE A CA 1
ATOM 1787 C C . ILE A 1 230 ? 2.015 3.183 20.417 1.00 86.25 230 ILE A C 1
ATOM 1789 O O . ILE A 1 230 ? 1.395 3.759 19.522 1.00 86.25 230 ILE A O 1
ATOM 1793 N N . GLY A 1 231 ? 3.284 2.795 20.275 1.00 83.38 231 GLY A N 1
ATOM 1794 C CA . GLY A 1 231 ? 4.049 2.969 19.041 1.00 83.38 231 GLY A CA 1
ATOM 1795 C C . GLY A 1 231 ? 4.294 4.435 18.671 1.00 83.38 231 GLY A C 1
ATOM 1796 O O . GLY A 1 231 ? 4.433 5.312 19.530 1.00 83.38 231 GLY A O 1
ATOM 1797 N N . ASP A 1 232 ? 4.327 4.708 17.367 1.00 81.06 232 ASP A N 1
ATOM 1798 C CA . ASP A 1 232 ? 4.782 5.990 16.821 1.00 81.06 232 ASP A CA 1
ATOM 1799 C C . ASP A 1 232 ? 3.924 7.192 17.234 1.00 81.06 232 ASP A C 1
ATOM 1801 O O . ASP A 1 232 ? 4.403 8.324 17.195 1.00 81.06 232 ASP A O 1
ATOM 1805 N N . CYS A 1 233 ? 2.683 6.985 17.687 1.00 83.00 233 CYS A N 1
ATOM 1806 C CA . CYS A 1 233 ? 1.849 8.075 18.195 1.00 83.00 233 CYS A CA 1
ATOM 1807 C C . CYS A 1 233 ? 2.352 8.630 19.547 1.00 83.00 233 CYS A C 1
ATOM 1809 O O . CYS A 1 233 ? 2.080 9.786 19.884 1.00 83.00 233 CYS A O 1
ATOM 1811 N N . VAL A 1 234 ? 3.150 7.844 20.278 1.00 85.88 234 VAL A N 1
ATOM 1812 C CA . VAL A 1 234 ? 3.856 8.248 21.501 1.00 85.88 234 VAL A CA 1
ATOM 1813 C C . VAL A 1 234 ? 5.252 8.750 21.152 1.00 85.88 234 VAL A C 1
ATOM 1815 O O . VAL A 1 234 ? 5.623 9.888 21.471 1.00 85.88 234 VAL A O 1
ATOM 1818 N N . LYS A 1 235 ? 6.027 7.892 20.484 1.00 83.31 235 LYS A N 1
ATOM 1819 C CA . LYS A 1 235 ? 7.414 8.137 20.099 1.00 83.31 235 LYS A CA 1
ATOM 1820 C C . LYS A 1 235 ? 7.763 7.244 18.904 1.00 83.31 235 LYS A C 1
ATOM 1822 O O . LYS A 1 235 ? 7.488 6.053 18.984 1.00 83.31 235 LYS A O 1
ATOM 1827 N N . PRO A 1 236 ? 8.433 7.777 17.865 1.00 79.00 236 PRO A N 1
ATOM 1828 C CA . PRO A 1 236 ? 8.966 6.954 16.785 1.00 79.00 236 PRO A CA 1
ATOM 1829 C C . PRO A 1 236 ? 9.817 5.800 17.326 1.00 79.00 236 PRO A C 1
ATOM 1831 O O . PRO A 1 236 ? 10.757 6.036 18.096 1.00 79.00 236 PRO A O 1
ATOM 1834 N N . ALA A 1 237 ? 9.489 4.577 16.925 1.00 78.31 237 ALA A N 1
ATOM 1835 C CA . ALA A 1 237 ? 10.138 3.359 17.395 1.00 78.31 237 ALA A CA 1
ATOM 1836 C C . ALA A 1 237 ? 10.469 2.418 16.230 1.00 78.31 237 ALA A C 1
ATOM 1838 O O . ALA A 1 237 ? 10.038 2.606 15.092 1.00 78.31 237 ALA A O 1
ATOM 1839 N N . LYS A 1 238 ? 11.269 1.381 16.493 1.00 78.81 238 LYS A N 1
ATOM 1840 C CA . LYS A 1 238 ? 11.453 0.308 15.504 1.00 78.81 238 LYS A CA 1
ATOM 1841 C C . LYS A 1 238 ? 10.190 -0.548 15.438 1.00 78.81 238 LYS A C 1
ATOM 1843 O O . LYS A 1 238 ? 9.515 -0.723 16.446 1.00 78.81 238 LYS A O 1
ATOM 1848 N N . VAL A 1 239 ? 9.929 -1.183 14.291 1.00 75.75 239 VAL A N 1
ATOM 1849 C CA . VAL A 1 239 ? 8.736 -2.034 14.104 1.00 75.75 239 VAL A CA 1
ATOM 1850 C C . VAL A 1 239 ? 8.579 -3.086 15.212 1.00 75.75 239 VAL A C 1
ATOM 1852 O O . VAL A 1 239 ? 7.496 -3.256 15.756 1.00 75.75 239 VAL A O 1
ATOM 1855 N N . LEU A 1 240 ? 9.678 -3.730 15.623 1.00 74.88 240 LEU A N 1
ATOM 1856 C CA . LEU A 1 240 ? 9.666 -4.736 16.690 1.00 74.88 240 LEU A CA 1
ATOM 1857 C C . LEU A 1 240 ? 9.317 -4.152 18.062 1.00 74.88 240 LEU A C 1
ATOM 1859 O O . LEU A 1 240 ? 8.728 -4.847 18.884 1.00 74.88 240 LEU A O 1
ATOM 1863 N N . GLU A 1 241 ? 9.701 -2.903 18.318 1.00 80.50 241 GLU A N 1
ATOM 1864 C CA . GLU A 1 241 ? 9.383 -2.197 19.560 1.00 80.50 241 GLU A CA 1
ATOM 1865 C C . GLU A 1 241 ? 7.907 -1.791 19.553 1.00 80.50 241 GLU A C 1
ATOM 1867 O O . GLU A 1 241 ? 7.191 -2.126 20.487 1.00 80.50 241 GLU A O 1
ATOM 1872 N N . ALA A 1 242 ? 7.416 -1.207 18.455 1.00 77.88 242 ALA A N 1
ATOM 1873 C CA . ALA A 1 242 ? 6.012 -0.818 18.317 1.00 77.88 242 ALA A CA 1
ATOM 1874 C C . ALA A 1 242 ? 5.046 -2.015 18.428 1.00 77.88 242 ALA A C 1
ATOM 1876 O O . ALA A 1 242 ? 4.029 -1.931 19.116 1.00 77.88 242 ALA A O 1
ATOM 1877 N N . VAL A 1 243 ? 5.375 -3.149 17.795 1.00 75.75 243 VAL A N 1
ATOM 1878 C CA . VAL A 1 243 ? 4.577 -4.387 17.889 1.00 75.75 243 VAL A CA 1
ATOM 1879 C C . VAL A 1 243 ? 4.586 -4.938 19.316 1.00 75.75 243 VAL A C 1
ATOM 1881 O O . VAL A 1 243 ? 3.548 -5.357 19.826 1.00 75.75 243 VAL A O 1
ATOM 1884 N N . ARG A 1 244 ? 5.745 -4.916 19.984 1.00 79.00 244 ARG A N 1
ATOM 1885 C CA . ARG A 1 244 ? 5.874 -5.373 21.371 1.00 79.00 244 ARG A CA 1
ATOM 1886 C C . ARG A 1 244 ? 5.088 -4.491 22.339 1.00 79.00 244 ARG A C 1
ATOM 1888 O O . ARG A 1 244 ? 4.404 -5.028 23.204 1.00 79.00 244 ARG A O 1
ATOM 1895 N N . ASP A 1 245 ? 5.152 -3.174 22.173 1.00 81.44 245 ASP A N 1
ATOM 1896 C CA . ASP A 1 245 ? 4.388 -2.224 22.984 1.00 81.44 245 ASP A CA 1
ATOM 1897 C C . ASP A 1 245 ? 2.885 -2.484 22.856 1.00 81.44 245 ASP A C 1
ATOM 1899 O O . ASP A 1 245 ? 2.175 -2.496 23.860 1.00 81.44 245 ASP A O 1
ATOM 1903 N N . GLY A 1 246 ? 2.406 -2.766 21.639 1.00 78.06 246 GLY A N 1
ATOM 1904 C CA . GLY A 1 246 ? 1.015 -3.155 21.415 1.00 78.06 246 GLY A CA 1
ATOM 1905 C C . GLY A 1 246 ? 0.637 -4.467 22.092 1.00 78.06 246 GLY A C 1
ATOM 1906 O O . GLY A 1 246 ? -0.408 -4.541 22.736 1.00 78.06 246 GLY A O 1
ATOM 1907 N N . MET A 1 247 ? 1.505 -5.478 22.015 1.00 76.31 247 MET A N 1
ATOM 1908 C CA . MET A 1 247 ? 1.289 -6.758 22.691 1.00 76.31 247 MET A CA 1
ATOM 1909 C C . MET A 1 247 ? 1.186 -6.587 24.212 1.00 76.31 247 MET A C 1
ATOM 1911 O O . MET A 1 247 ? 0.247 -7.095 24.817 1.00 76.31 247 MET A O 1
ATOM 1915 N N . PHE A 1 248 ? 2.112 -5.855 24.835 1.00 81.88 248 PHE A N 1
ATOM 1916 C CA . PHE A 1 248 ? 2.071 -5.624 26.281 1.00 81.88 248 PHE A CA 1
ATOM 1917 C C . PHE A 1 248 ? 0.895 -4.749 26.700 1.00 81.88 248 PHE A C 1
ATOM 1919 O O . PHE A 1 248 ? 0.247 -5.042 27.700 1.00 81.88 248 PHE A O 1
ATOM 1926 N N . ALA A 1 249 ? 0.563 -3.722 25.913 1.00 80.31 249 ALA A N 1
ATOM 1927 C CA . ALA A 1 249 ? -0.615 -2.912 26.180 1.00 80.31 249 ALA A CA 1
ATOM 1928 C C . ALA A 1 249 ? -1.899 -3.745 26.162 1.00 80.31 249 ALA A C 1
ATOM 1930 O O . ALA A 1 249 ? -2.760 -3.470 26.987 1.00 80.31 249 ALA A O 1
ATOM 1931 N N . ALA A 1 250 ? -2.003 -4.745 25.276 1.00 72.25 250 ALA A N 1
ATOM 1932 C CA . ALA A 1 250 ? -3.126 -5.679 25.219 1.00 72.25 250 ALA A CA 1
ATOM 1933 C C . ALA A 1 250 ? -3.127 -6.690 26.382 1.00 72.25 250 ALA A C 1
ATOM 1935 O O . ALA A 1 250 ? -4.185 -6.984 26.930 1.00 72.25 250 ALA A O 1
ATOM 1936 N N . MET A 1 251 ? -1.959 -7.204 26.786 1.00 73.12 251 MET A N 1
ATOM 1937 C CA . MET A 1 251 ? -1.850 -8.132 27.923 1.00 73.12 251 MET A CA 1
ATOM 1938 C C . MET A 1 251 ? -2.275 -7.495 29.246 1.00 73.12 251 MET A C 1
ATOM 1940 O O . MET A 1 251 ? -2.861 -8.175 30.075 1.00 73.12 251 MET A O 1
ATOM 1944 N N . ASP A 1 252 ? -2.025 -6.198 29.420 1.00 73.81 252 ASP A N 1
ATOM 1945 C CA . ASP A 1 252 ? -2.428 -5.451 30.616 1.00 73.81 252 ASP A CA 1
ATOM 1946 C C . ASP A 1 252 ? -3.952 -5.189 30.699 1.00 73.81 252 ASP A C 1
ATOM 1948 O O . ASP A 1 252 ? -4.412 -4.576 31.664 1.00 73.81 252 ASP A O 1
ATOM 1952 N N . ILE A 1 253 ? -4.726 -5.577 29.675 1.00 67.12 253 ILE A N 1
ATOM 1953 C CA . ILE A 1 253 ? -6.194 -5.430 29.618 1.00 67.12 253 ILE A CA 1
ATOM 1954 C C . ILE A 1 253 ? -6.931 -6.693 30.079 1.00 67.12 253 ILE A C 1
ATOM 1956 O O . ILE A 1 253 ? -8.123 -6.618 30.382 1.00 67.12 253 ILE A O 1
ATOM 1960 N N . LEU A 1 254 ? -6.232 -7.830 30.134 1.00 57.03 254 LEU A N 1
ATOM 1961 C CA . LEU A 1 254 ? -6.758 -9.136 30.540 1.00 57.03 254 LEU A CA 1
ATOM 1962 C C . LEU A 1 254 ? -6.550 -9.383 32.039 1.00 57.03 254 LEU A C 1
ATOM 1964 O O . LEU A 1 254 ? -7.450 -10.012 32.638 1.00 57.03 254 LEU A O 1
#

pLDDT: mean 86.48, std 10.26, range [33.81, 98.44]

Secondary structure (DSSP, 8-state):
---HHHHHHHHHHHHHHTT-SEEEEEEEES-TTTT-S-TTSPPSS-TT--HHHHHHHHHHHHHHHTTT-EEEEEEE--GGG--GGGSGGGPPPEESS-EE-TTSPEEEEP-HHHHHHHHHHHHHHHHHHHHTT-SEEEE---TT-HHHHHH-TTT----STTSSSHHHHHHHHHHHHHHHTEETTEEEEE-TTS-EEEEE-S-------SS--HHHHHHTTTSSSS----GGGTS---HHHHHHHHHHHHHTT-

Foldseek 3Di:
DPDLLVVLLVVLLVVLLLVAQAGEADDAELDQQAQDQDPSHLDLQDPDQDPVSLVSLLSSLVSNPVSNHAYEYEYFGQAQVHALVSHPPSDAGEACDWDQDPVRGTYHHDDPVNLLVRLLSLLSVVVSCVVSPGQYYHYDCDDCGHLVLLQDLVNNPDPDQSDDDNNSSCVSVVSSQVQQDDDCQFTWHADPVRDIDTDGHNDDDDDDDQAAPQVVLVVCPPVDPDHDDFDSNVPDDDPVRRVVRVVVVSVVVD